Protein AF-A0A832G1L0-F1 (afdb_monomer_lite)

Sequence (203 aa):
MKRGGVGYVQPTPRSFPVMSEMNKFILECGAIPTLAWLDGTSEGEQAIEELLAVAMESGVAAVNIIPDRNYTPGVKDQKLQNLFDFVALAEKYQLPVIVGTEMNAPGNKFVDAFETDELRPLVPIFLKGAYIAYAHTILQRYCGMGYLSDWAKRHFALKSEKNQFYEQVGKLTRPEKQALLRGLSQTFTPATILQNLSEWFGN

Radius of gyration: 18.82 Å; chains: 1; bounding box: 42×42×48 Å

Structure (mmCIF, N/CA/C/O backbone):
data_AF-A0A832G1L0-F1
#
_entry.id   AF-A0A832G1L0-F1
#
loop_
_atom_site.group_PDB
_atom_site.id
_atom_site.type_symbol
_atom_site.label_atom_id
_atom_site.label_alt_id
_atom_site.label_comp_id
_atom_site.label_asym_id
_atom_site.label_entity_id
_atom_site.label_seq_id
_atom_site.pdbx_PDB_ins_code
_atom_site.Cartn_x
_atom_site.Cartn_y
_atom_site.Cartn_z
_atom_site.occupancy
_atom_site.B_iso_or_equiv
_atom_site.auth_seq_id
_atom_site.auth_comp_id
_atom_site.auth_asym_id
_atom_site.auth_atom_id
_atom_site.pdbx_PDB_model_num
ATOM 1 N N . MET A 1 1 ? 13.691 -21.159 -12.360 1.00 66.62 1 MET A N 1
ATOM 2 C CA . MET A 1 1 ? 14.178 -21.324 -13.751 1.00 66.62 1 MET A CA 1
ATOM 3 C C . MET A 1 1 ? 13.610 -20.208 -14.611 1.00 66.62 1 MET A C 1
ATOM 5 O O . MET A 1 1 ? 12.428 -19.920 -14.470 1.00 66.62 1 MET A O 1
ATOM 9 N N . LYS A 1 2 ? 14.424 -19.541 -15.441 1.00 78.75 2 LYS A N 1
ATOM 10 C CA . LYS A 1 2 ? 13.950 -18.449 -16.315 1.00 78.75 2 LYS A CA 1
ATOM 11 C C . LYS A 1 2 ? 13.175 -19.014 -17.508 1.00 78.75 2 LYS A C 1
ATOM 13 O O . LYS A 1 2 ? 13.504 -20.104 -17.973 1.00 78.75 2 LYS A O 1
ATOM 18 N N . ARG A 1 3 ? 12.180 -18.272 -18.008 1.00 84.19 3 ARG A N 1
ATOM 19 C CA . ARG A 1 3 ? 11.442 -18.628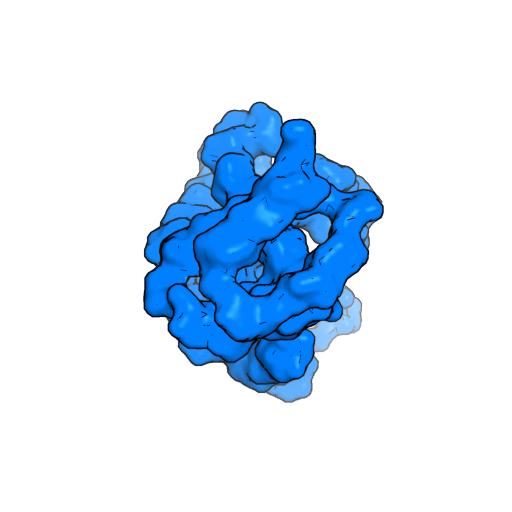 -19.232 1.00 84.19 3 ARG A CA 1
ATOM 20 C C . ARG A 1 3 ? 12.432 -18.911 -20.365 1.00 84.19 3 ARG A C 1
ATOM 22 O O . ARG A 1 3 ? 13.329 -18.111 -20.602 1.00 84.19 3 ARG A O 1
ATOM 29 N N . GLY A 1 4 ? 12.283 -20.064 -21.015 1.00 85.44 4 GLY A N 1
ATOM 30 C CA . GLY A 1 4 ? 13.169 -20.512 -22.097 1.00 85.44 4 GLY A CA 1
ATOM 31 C C . GLY A 1 4 ? 14.463 -21.212 -21.657 1.00 85.44 4 GLY A C 1
ATOM 32 O O . GLY A 1 4 ? 15.204 -21.684 -22.512 1.00 85.44 4 GLY A O 1
ATOM 33 N N . GLY A 1 5 ? 14.747 -21.321 -20.355 1.00 89.44 5 GLY A N 1
ATOM 34 C CA . GLY A 1 5 ? 15.885 -22.095 -19.848 1.00 89.44 5 GLY A CA 1
ATOM 35 C C . GLY A 1 5 ? 15.587 -23.593 -19.720 1.00 89.44 5 GLY A C 1
ATOM 36 O O . GLY A 1 5 ? 14.434 -23.994 -19.546 1.00 89.44 5 GLY A O 1
ATOM 37 N N . VAL A 1 6 ? 16.636 -24.424 -19.734 1.00 90.56 6 VAL A N 1
ATOM 38 C CA . VAL A 1 6 ? 16.546 -25.857 -19.386 1.00 90.56 6 VAL A CA 1
ATOM 39 C C . VAL A 1 6 ? 15.860 -25.987 -18.028 1.00 90.56 6 VAL A C 1
ATOM 41 O O . VAL A 1 6 ? 16.261 -25.307 -17.098 1.00 90.56 6 VAL A O 1
ATOM 44 N N . GLY A 1 7 ? 14.817 -26.808 -17.901 1.00 89.38 7 GLY A N 1
ATOM 45 C CA . GLY A 1 7 ? 14.056 -26.955 -16.651 1.00 89.38 7 GLY A CA 1
ATOM 46 C C . GLY A 1 7 ? 12.965 -25.900 -16.413 1.00 89.38 7 GLY A C 1
ATOM 47 O O . GLY A 1 7 ? 12.351 -25.896 -15.348 1.00 89.38 7 GLY A O 1
ATOM 48 N N . TYR A 1 8 ? 12.694 -25.006 -17.369 1.00 93.25 8 TYR A N 1
ATOM 49 C CA . TYR A 1 8 ? 11.480 -24.189 -17.348 1.00 93.25 8 TYR A CA 1
ATOM 50 C C . TYR A 1 8 ? 10.262 -25.011 -17.775 1.00 93.25 8 TYR A C 1
ATOM 52 O O . TYR A 1 8 ? 10.275 -25.659 -18.820 1.00 93.25 8 TYR A O 1
ATOM 60 N N . VAL A 1 9 ? 9.188 -24.927 -16.993 1.00 91.19 9 VAL A N 1
ATOM 61 C CA . VAL A 1 9 ? 7.876 -25.479 -17.340 1.00 91.19 9 VAL A CA 1
ATOM 62 C C . VAL A 1 9 ? 6.893 -24.319 -17.397 1.00 91.19 9 VAL A C 1
ATOM 64 O O . VAL A 1 9 ? 6.794 -23.547 -16.444 1.00 91.19 9 VAL A O 1
ATOM 67 N N . GLN A 1 10 ? 6.191 -24.183 -18.523 1.00 91.75 10 GLN A N 1
ATOM 68 C CA . GLN A 1 10 ? 5.196 -23.132 -18.713 1.00 91.75 10 GLN A CA 1
ATOM 69 C C . GLN A 1 10 ? 4.060 -23.308 -17.689 1.00 91.75 10 GLN A C 1
ATOM 71 O O . GLN A 1 10 ? 3.456 -24.385 -17.644 1.00 91.75 10 GLN A O 1
ATOM 76 N N . PRO A 1 11 ? 3.745 -22.280 -16.879 1.00 90.38 11 PRO A N 1
ATOM 77 C CA . PRO A 1 11 ? 2.601 -22.332 -15.983 1.00 90.38 11 PRO A CA 1
ATOM 78 C C . PRO A 1 11 ? 1.295 -22.549 -16.745 1.00 90.38 11 PRO A C 1
ATOM 80 O O . PRO A 1 11 ? 1.096 -22.016 -17.837 1.00 90.38 11 PRO A O 1
ATOM 83 N N . THR A 1 12 ? 0.394 -23.308 -16.134 1.00 91.12 12 THR A N 1
ATOM 84 C CA . THR A 1 12 ? -0.988 -23.496 -16.592 1.00 91.12 12 THR A CA 1
ATOM 85 C C . THR A 1 12 ? -1.941 -22.847 -15.587 1.00 91.12 12 THR A C 1
ATOM 87 O O . THR A 1 12 ? -1.518 -22.562 -14.465 1.00 91.12 12 THR A O 1
ATOM 90 N N . PRO A 1 13 ? -3.240 -22.694 -15.898 1.00 89.69 13 PRO A N 1
ATOM 91 C CA . PRO A 1 13 ? -4.223 -22.241 -14.910 1.00 89.69 13 PRO A CA 1
ATOM 92 C C . PRO A 1 13 ? -4.314 -23.114 -13.645 1.00 89.69 13 PRO A C 1
ATOM 94 O O . PRO A 1 13 ? -4.891 -22.690 -12.658 1.00 89.69 13 PRO A O 1
ATOM 97 N N . ARG A 1 14 ? -3.741 -24.329 -13.648 1.00 91.44 14 ARG A N 1
ATOM 98 C CA . ARG A 1 14 ? -3.651 -25.206 -12.464 1.00 91.44 14 ARG A CA 1
ATOM 99 C C . ARG A 1 14 ? -2.372 -25.008 -11.645 1.00 91.44 14 ARG A C 1
ATOM 101 O O . ARG A 1 14 ? -2.204 -25.661 -10.623 1.00 91.44 14 ARG A O 1
ATOM 108 N N . SER A 1 15 ? -1.436 -24.187 -12.121 1.00 93.56 15 SER A N 1
ATOM 109 C CA . SER A 1 15 ? -0.145 -23.959 -11.460 1.00 93.56 15 SER A CA 1
ATOM 110 C C . SER A 1 15 ? -0.248 -22.990 -10.283 1.00 93.56 15 SER A C 1
ATOM 112 O O . SER A 1 15 ? 0.564 -23.080 -9.368 1.00 93.56 15 SER A O 1
ATOM 114 N N . PHE A 1 16 ? -1.226 -22.083 -10.310 1.00 94.06 16 PHE A N 1
ATOM 115 C CA . PHE A 1 16 ? -1.440 -21.041 -9.307 1.00 94.06 16 PHE A CA 1
ATOM 116 C C . PHE A 1 16 ? -2.946 -20.814 -9.107 1.00 94.06 16 PHE A C 1
ATOM 118 O O . PHE A 1 16 ? -3.704 -21.059 -10.047 1.00 94.06 16 PHE A O 1
ATOM 125 N N . PRO A 1 17 ? -3.386 -20.356 -7.920 1.00 94.06 17 PRO A N 1
ATOM 126 C CA . PRO A 1 17 ? -4.779 -19.969 -7.702 1.00 94.06 17 PRO A CA 1
ATOM 127 C C . PRO A 1 17 ? -5.170 -18.800 -8.610 1.00 94.06 17 PRO A C 1
ATOM 129 O O . PRO A 1 17 ? -4.318 -18.004 -9.021 1.00 94.06 17 PRO A O 1
ATOM 132 N N . VAL A 1 18 ? -6.468 -18.656 -8.884 1.00 94.06 18 VAL A N 1
ATOM 133 C CA . VAL A 1 18 ? -6.956 -17.440 -9.546 1.00 94.06 18 VAL A CA 1
ATOM 134 C C . VAL A 1 18 ? -6.885 -16.249 -8.585 1.00 94.06 18 VAL A C 1
ATOM 136 O O . VAL A 1 18 ? -6.912 -16.406 -7.363 1.00 94.06 18 VAL A O 1
ATOM 139 N N . MET A 1 19 ? -6.805 -15.034 -9.133 1.00 94.12 19 MET A N 1
ATOM 140 C CA . MET A 1 19 ? -6.612 -13.808 -8.346 1.00 94.12 19 MET A CA 1
ATOM 141 C C . MET A 1 19 ? -7.672 -13.626 -7.249 1.00 94.12 19 MET A C 1
ATOM 143 O O . MET A 1 19 ? -7.334 -13.265 -6.126 1.00 94.12 19 MET A O 1
ATOM 147 N N . SER A 1 20 ? -8.937 -13.935 -7.542 1.00 95.75 20 SER A N 1
ATOM 148 C CA . SER A 1 20 ? -10.038 -13.837 -6.578 1.00 95.75 20 SER A CA 1
ATOM 149 C C . SER A 1 20 ? -9.890 -14.797 -5.394 1.00 95.75 20 SER A C 1
ATOM 151 O O . SER A 1 20 ? -10.180 -14.417 -4.262 1.00 95.75 20 SER A O 1
ATOM 153 N N . GLU A 1 21 ? -9.400 -16.018 -5.619 1.00 96.62 21 GLU A N 1
ATOM 154 C CA . GLU A 1 21 ? -9.142 -16.993 -4.552 1.00 96.62 21 GLU A CA 1
ATOM 155 C C . GLU A 1 21 ? -7.978 -16.545 -3.668 1.00 96.62 21 GLU A C 1
ATOM 157 O O . GLU A 1 21 ? -8.081 -16.579 -2.441 1.00 96.62 21 GLU A O 1
ATOM 162 N N . MET A 1 22 ? -6.894 -16.065 -4.284 1.00 96.81 22 MET A N 1
ATOM 163 C CA . MET A 1 22 ? -5.746 -15.540 -3.546 1.00 96.81 22 MET A CA 1
ATOM 164 C C . MET A 1 22 ? -6.130 -14.310 -2.714 1.00 96.81 22 MET A C 1
ATOM 166 O O . MET A 1 22 ? -5.804 -14.229 -1.531 1.00 96.81 22 MET A O 1
ATOM 170 N N . ASN A 1 23 ? -6.872 -13.369 -3.297 1.00 97.81 23 ASN A N 1
ATOM 171 C CA . ASN A 1 23 ? -7.315 -12.174 -2.588 1.00 97.81 23 ASN A CA 1
ATOM 172 C C . ASN A 1 23 ? -8.285 -12.511 -1.457 1.00 97.81 23 ASN A C 1
ATOM 174 O O . ASN A 1 23 ? -8.168 -11.931 -0.379 1.00 97.81 23 ASN A O 1
ATOM 178 N N . LYS A 1 24 ? -9.189 -13.481 -1.649 1.00 97.75 24 LYS A N 1
ATOM 179 C CA . LYS A 1 24 ? -10.053 -13.983 -0.573 1.00 97.75 24 LYS A CA 1
ATOM 180 C C . LYS A 1 24 ? -9.225 -14.501 0.605 1.00 97.75 24 LYS A C 1
ATOM 182 O O . LYS A 1 24 ? -9.475 -14.087 1.733 1.00 97.75 24 LYS A O 1
ATOM 187 N N . PHE A 1 25 ? -8.217 -15.332 0.343 1.00 97.88 25 PHE A N 1
ATOM 188 C CA . PHE A 1 25 ? -7.312 -15.828 1.382 1.00 97.88 25 PHE A CA 1
ATOM 189 C C . PHE A 1 25 ? -6.614 -14.680 2.135 1.00 97.88 25 PHE A C 1
ATOM 191 O O . PHE A 1 25 ? -6.621 -14.645 3.364 1.00 97.88 25 PHE A O 1
ATOM 198 N N . ILE A 1 26 ? -6.072 -13.692 1.414 1.00 97.94 26 ILE A N 1
ATOM 199 C CA . ILE A 1 26 ? -5.407 -12.527 2.022 1.00 97.94 26 ILE A CA 1
ATOM 200 C C . ILE A 1 26 ? -6.379 -11.722 2.904 1.00 97.94 26 ILE A C 1
ATOM 202 O O . ILE A 1 26 ? -6.018 -11.313 4.011 1.00 97.94 26 ILE A O 1
ATOM 206 N N . LEU A 1 27 ? -7.611 -11.503 2.433 1.00 97.25 27 LEU A N 1
ATOM 207 C CA . LEU A 1 27 ? -8.650 -10.790 3.180 1.00 97.25 27 LEU A CA 1
ATOM 208 C C . LEU A 1 27 ? -9.047 -11.535 4.459 1.00 97.25 27 LEU A C 1
ATOM 210 O O . LEU A 1 27 ? -9.210 -10.902 5.501 1.00 97.25 27 LEU A O 1
ATOM 214 N N . GLU A 1 28 ? -9.159 -12.864 4.408 1.00 96.88 28 GLU A N 1
ATOM 215 C CA . GLU A 1 28 ? -9.458 -13.708 5.574 1.00 96.88 28 GLU A CA 1
ATOM 216 C C . GLU A 1 28 ? -8.334 -13.671 6.623 1.00 96.88 28 GLU A C 1
ATOM 218 O O . GLU A 1 28 ? -8.604 -13.743 7.821 1.00 96.88 28 GLU A O 1
ATOM 223 N N . CYS A 1 29 ? -7.082 -13.456 6.206 1.00 96.94 29 CYS A N 1
ATOM 224 C CA . CYS A 1 29 ? -5.968 -13.177 7.118 1.00 96.94 29 CYS A CA 1
ATOM 225 C C . CYS A 1 29 ? -5.991 -11.753 7.712 1.00 96.94 29 CYS A C 1
ATOM 227 O O . CYS A 1 29 ? -5.122 -11.409 8.515 1.00 96.94 29 CYS A O 1
ATOM 229 N N . GLY A 1 30 ? -6.948 -10.906 7.319 1.00 96.44 30 GLY A N 1
ATOM 230 C CA . GLY A 1 30 ? -7.016 -9.502 7.723 1.00 96.44 30 GLY A CA 1
ATOM 231 C C . GLY A 1 30 ? -5.924 -8.628 7.102 1.00 96.44 30 GLY A C 1
ATOM 232 O O . GLY A 1 30 ? -5.652 -7.552 7.631 1.00 96.44 30 GLY A O 1
ATOM 233 N N . ALA A 1 31 ? -5.292 -9.085 6.017 1.00 97.94 31 ALA A N 1
ATOM 234 C CA . ALA A 1 31 ? -4.234 -8.378 5.302 1.00 97.94 31 ALA A CA 1
ATOM 235 C C . ALA A 1 31 ? -4.790 -7.561 4.116 1.00 97.94 31 ALA A C 1
ATOM 237 O O . ALA A 1 31 ? -5.996 -7.535 3.863 1.00 97.94 31 ALA A O 1
ATOM 238 N N . ILE A 1 32 ? -3.909 -6.852 3.403 1.00 98.44 32 ILE A N 1
ATOM 239 C CA . ILE A 1 32 ? -4.263 -6.013 2.248 1.00 98.44 32 ILE A CA 1
ATOM 240 C C . ILE A 1 32 ? -3.850 -6.728 0.952 1.00 98.44 32 ILE A C 1
ATOM 242 O O . ILE A 1 32 ? -2.649 -6.836 0.682 1.00 98.44 32 ILE A O 1
ATOM 246 N N . PRO A 1 33 ? -4.800 -7.181 0.113 1.00 98.38 33 PRO A N 1
ATOM 247 C CA . PRO A 1 33 ? -4.459 -7.682 -1.210 1.00 98.38 33 PRO A CA 1
ATOM 248 C C . PRO A 1 33 ? -3.861 -6.557 -2.056 1.00 98.38 33 PRO A C 1
ATOM 250 O O . PRO A 1 33 ? -4.411 -5.455 -2.134 1.00 98.38 33 PRO A O 1
ATOM 253 N N . THR A 1 34 ? -2.703 -6.833 -2.651 1.00 98.06 34 THR A N 1
ATOM 254 C CA . THR A 1 34 ? -1.858 -5.831 -3.305 1.00 98.06 34 THR A CA 1
ATOM 255 C C . THR A 1 34 ? -1.515 -6.289 -4.715 1.00 98.06 34 THR A C 1
ATOM 257 O O . THR A 1 34 ? -1.013 -7.400 -4.886 1.00 98.06 34 THR A O 1
ATOM 260 N N . LEU A 1 35 ? -1.759 -5.446 -5.722 1.00 97.81 35 LEU A N 1
ATOM 261 C CA . LEU A 1 35 ? -1.302 -5.716 -7.087 1.00 97.81 35 LEU A CA 1
ATOM 262 C C . LEU A 1 35 ? 0.172 -5.322 -7.206 1.00 97.81 35 LEU A C 1
ATOM 264 O O . LEU A 1 35 ? 0.525 -4.163 -6.989 1.00 97.81 35 LEU A O 1
ATOM 268 N N . ALA A 1 36 ? 1.026 -6.275 -7.565 1.00 95.94 36 ALA A N 1
ATOM 269 C CA . ALA A 1 36 ? 2.397 -5.978 -7.954 1.00 95.94 36 ALA A CA 1
ATOM 270 C C . ALA A 1 36 ? 2.420 -5.525 -9.418 1.00 95.94 36 ALA A C 1
ATOM 272 O O . ALA A 1 36 ? 1.927 -6.241 -10.288 1.00 95.94 36 ALA A O 1
ATOM 273 N N . TRP A 1 37 ? 2.999 -4.355 -9.665 1.00 97.19 37 TRP A N 1
ATOM 274 C CA . TRP A 1 37 ? 3.235 -3.821 -11.001 1.00 97.19 37 TRP A CA 1
ATOM 275 C C . TRP A 1 37 ? 4.738 -3.803 -11.281 1.00 97.19 37 TRP A C 1
ATOM 277 O O . TRP A 1 37 ? 5.531 -3.446 -10.404 1.00 97.19 37 TRP A O 1
ATOM 287 N N . LEU A 1 38 ? 5.126 -4.240 -12.476 1.00 94.62 38 LEU A N 1
ATOM 288 C CA . LEU A 1 38 ? 6.517 -4.412 -12.869 1.00 94.62 38 LEU A CA 1
ATOM 289 C C . LEU A 1 38 ? 7.080 -3.141 -13.487 1.00 94.62 38 LEU A C 1
ATOM 291 O O . LEU A 1 38 ? 7.799 -2.442 -12.780 1.00 94.62 38 LEU A O 1
ATOM 295 N N . ASP A 1 39 ? 6.802 -2.894 -14.771 1.00 95.44 39 ASP A N 1
ATOM 296 C CA . ASP A 1 39 ? 7.396 -1.786 -15.538 1.00 95.44 39 ASP A CA 1
ATOM 297 C C . ASP A 1 39 ? 6.538 -1.254 -16.702 1.00 95.44 39 ASP A C 1
ATOM 299 O O . ASP A 1 39 ? 6.969 -0.377 -17.462 1.00 95.44 39 ASP A O 1
ATOM 303 N N . GLY A 1 40 ? 5.312 -1.755 -16.863 1.00 95.50 40 GLY A N 1
ATOM 304 C CA . GLY A 1 40 ? 4.386 -1.284 -17.890 1.00 95.50 40 GLY A CA 1
ATOM 305 C C . GLY A 1 40 ? 4.646 -1.870 -19.275 1.00 95.50 40 GLY A C 1
ATOM 306 O O . GLY A 1 40 ? 4.066 -1.398 -20.249 1.00 95.50 40 GLY A O 1
ATOM 307 N N . THR A 1 41 ? 5.539 -2.857 -19.405 1.00 94.50 41 THR A N 1
ATOM 308 C CA . THR A 1 41 ? 5.940 -3.376 -20.725 1.00 94.50 41 THR A CA 1
ATOM 309 C C . THR A 1 41 ? 5.211 -4.647 -21.144 1.00 94.50 41 THR A C 1
ATOM 311 O O . THR A 1 41 ? 5.173 -4.953 -22.337 1.00 94.50 41 THR A O 1
ATOM 314 N N . SER A 1 42 ? 4.615 -5.384 -20.204 1.00 93.31 42 SER A N 1
ATOM 315 C CA . SER A 1 42 ? 3.822 -6.574 -20.532 1.00 93.31 42 SER A CA 1
ATOM 316 C C . SER A 1 42 ? 2.485 -6.200 -21.178 1.00 93.31 42 SER A C 1
ATOM 318 O O . SER A 1 42 ? 1.941 -5.142 -20.886 1.00 93.31 42 SER A O 1
ATOM 320 N N . GLU A 1 43 ? 1.914 -7.081 -22.008 1.00 93.00 43 GLU A N 1
ATOM 321 C CA . GLU A 1 43 ? 0.607 -6.843 -22.652 1.00 93.00 43 GLU A CA 1
ATOM 322 C C . GLU A 1 43 ? -0.487 -6.478 -21.632 1.00 93.00 43 GLU A C 1
ATOM 324 O O . GLU A 1 43 ? -1.261 -5.552 -21.855 1.00 93.00 43 GLU A O 1
ATOM 329 N N . GLY A 1 44 ? -0.508 -7.152 -20.476 1.00 92.25 44 GLY A N 1
ATOM 330 C CA . GLY A 1 44 ? -1.458 -6.846 -19.404 1.00 92.25 44 GLY A CA 1
ATOM 331 C C . GLY A 1 44 ? -1.227 -5.475 -18.762 1.00 92.25 44 GLY A C 1
ATOM 332 O O . GLY A 1 44 ? -2.184 -4.771 -18.462 1.00 92.25 44 GLY A O 1
ATOM 333 N N . GLU A 1 45 ? 0.029 -5.067 -18.573 1.00 96.19 45 GLU A N 1
ATOM 334 C CA . GLU A 1 45 ? 0.349 -3.753 -18.001 1.00 96.19 45 GLU A CA 1
ATOM 335 C C . GLU A 1 45 ? 0.274 -2.612 -19.024 1.00 96.19 45 GLU A C 1
ATOM 337 O O . GLU A 1 45 ? 0.177 -1.458 -18.628 1.00 96.19 45 GLU A O 1
ATOM 342 N N . GLN A 1 46 ? 0.265 -2.896 -20.327 1.00 95.88 46 GLN A N 1
ATOM 343 C CA . GLN A 1 46 ? -0.086 -1.899 -21.345 1.00 95.88 46 GLN A CA 1
ATOM 344 C C . GLN A 1 46 ? -1.583 -1.547 -21.280 1.00 95.88 46 GLN A C 1
ATOM 346 O O . GLN A 1 46 ? -1.959 -0.412 -21.557 1.00 95.88 46 GLN A O 1
ATOM 351 N N . ALA A 1 47 ? -2.426 -2.487 -20.837 1.00 96.38 47 ALA A N 1
ATOM 352 C CA . ALA A 1 47 ? -3.843 -2.283 -20.526 1.00 96.38 47 ALA A CA 1
ATOM 353 C C . ALA A 1 47 ? -4.072 -2.018 -19.021 1.00 96.38 47 ALA A C 1
ATOM 355 O O . ALA A 1 47 ? -4.983 -2.574 -18.402 1.00 96.38 47 ALA A O 1
ATOM 356 N N . ILE A 1 48 ? -3.228 -1.183 -18.399 1.00 95.75 48 ILE A N 1
ATOM 357 C CA . ILE A 1 48 ? -3.167 -1.059 -16.933 1.00 95.75 48 ILE A CA 1
ATOM 358 C C . ILE A 1 48 ? -4.482 -0.634 -16.272 1.00 95.75 48 ILE A C 1
ATOM 360 O O . ILE A 1 48 ? -4.768 -1.081 -15.164 1.00 95.75 48 ILE A O 1
ATOM 364 N N . GLU A 1 49 ? -5.300 0.198 -16.922 1.00 96.06 49 GLU A N 1
ATOM 365 C CA . GLU A 1 49 ? -6.590 0.607 -16.356 1.00 96.06 49 GLU A CA 1
ATOM 366 C C . GLU A 1 49 ? -7.550 -0.583 -16.218 1.00 96.06 49 GLU A C 1
ATOM 368 O O . GLU A 1 49 ? -8.182 -0.740 -15.173 1.00 96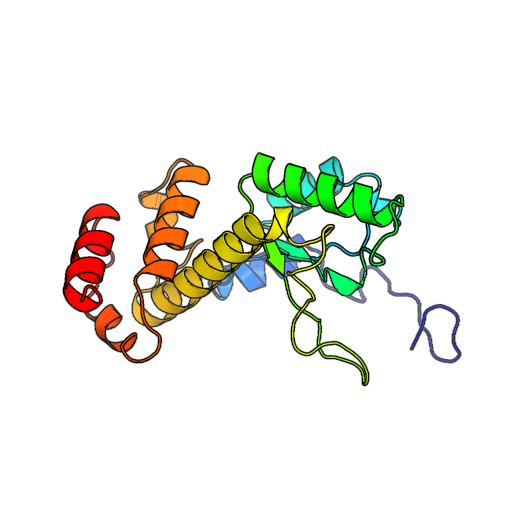.06 49 GLU A O 1
ATOM 373 N N . GLU A 1 50 ? -7.609 -1.450 -17.232 1.00 96.75 50 GLU A N 1
ATOM 374 C CA . GLU A 1 50 ? -8.433 -2.662 -17.224 1.00 96.75 50 GLU A CA 1
ATOM 375 C C . GLU A 1 50 ? -7.891 -3.683 -16.223 1.00 96.75 50 GLU A C 1
ATOM 377 O O . GLU A 1 50 ? -8.643 -4.211 -15.401 1.00 96.75 50 GLU A O 1
ATOM 382 N N . LEU A 1 51 ? -6.572 -3.912 -16.230 1.00 96.19 51 LEU A N 1
ATOM 383 C CA . LEU A 1 51 ? -5.918 -4.810 -15.279 1.00 96.19 51 LEU A CA 1
ATOM 384 C C . LEU A 1 51 ? -6.182 -4.374 -13.833 1.00 96.19 51 LEU A C 1
ATOM 386 O O . LEU A 1 51 ? -6.524 -5.201 -12.986 1.00 96.19 51 LEU A O 1
ATOM 390 N N . LEU A 1 52 ? -6.044 -3.077 -13.542 1.00 97.38 52 LEU A N 1
ATOM 391 C CA . LEU A 1 52 ? -6.267 -2.539 -12.206 1.00 97.38 52 LEU A CA 1
ATOM 392 C C . LEU A 1 52 ? -7.746 -2.600 -11.810 1.00 97.38 52 LEU A C 1
ATOM 394 O O . LEU A 1 52 ? -8.040 -2.895 -10.652 1.00 97.38 52 LEU A O 1
ATOM 398 N N . ALA A 1 53 ? -8.674 -2.372 -12.744 1.00 96.69 53 ALA A N 1
ATOM 399 C CA . ALA A 1 53 ? -10.106 -2.528 -12.498 1.00 96.69 53 ALA A CA 1
ATOM 400 C C . ALA A 1 53 ? -10.448 -3.970 -12.088 1.00 96.69 53 ALA A C 1
ATOM 402 O O . ALA A 1 53 ? -11.016 -4.176 -11.015 1.00 96.69 53 ALA A O 1
ATOM 403 N N . VAL A 1 54 ? -9.997 -4.964 -12.863 1.00 96.06 54 VAL A N 1
ATOM 404 C CA . VAL A 1 54 ? -10.179 -6.393 -12.545 1.00 96.06 54 VAL A CA 1
ATOM 405 C C . VAL A 1 54 ? -9.543 -6.744 -11.197 1.00 96.06 54 VAL A C 1
ATOM 407 O O . VAL A 1 54 ? -10.140 -7.434 -10.366 1.00 96.06 54 VAL A O 1
ATOM 410 N N . ALA A 1 55 ? -8.337 -6.235 -10.939 1.00 97.25 55 ALA A N 1
ATOM 411 C CA . ALA A 1 55 ? -7.650 -6.454 -9.676 1.00 97.25 55 ALA A CA 1
ATOM 412 C C . ALA A 1 55 ? -8.454 -5.900 -8.488 1.00 97.25 55 ALA A C 1
ATOM 414 O O . ALA A 1 55 ? -8.661 -6.611 -7.501 1.00 97.25 55 ALA A O 1
ATOM 415 N N . MET A 1 56 ? -8.959 -4.668 -8.586 1.00 97.75 56 MET A N 1
ATOM 416 C CA . MET A 1 56 ? -9.780 -4.049 -7.542 1.00 97.75 56 MET A CA 1
ATOM 417 C C . MET A 1 56 ? -11.106 -4.784 -7.327 1.00 97.75 56 MET A C 1
ATOM 419 O O . MET A 1 56 ? -11.479 -5.016 -6.178 1.00 97.75 56 MET A O 1
ATOM 423 N N . GLU A 1 57 ? -11.791 -5.196 -8.397 1.00 97.31 57 GLU A N 1
ATOM 424 C CA . GLU A 1 57 ? -13.023 -5.997 -8.307 1.00 97.31 57 GLU A CA 1
ATOM 425 C C . GLU A 1 57 ? -12.790 -7.320 -7.571 1.00 97.31 57 GLU A C 1
ATOM 427 O O . GLU A 1 57 ? -13.632 -7.766 -6.793 1.00 97.31 57 GLU A O 1
ATOM 432 N N . SER A 1 58 ? -11.612 -7.918 -7.753 1.00 96.38 58 SER A N 1
ATOM 433 C CA . SER A 1 58 ? -11.223 -9.144 -7.055 1.00 96.38 58 SER A CA 1
ATOM 434 C C . SER A 1 58 ? -10.712 -8.928 -5.621 1.00 96.38 58 SER A C 1
ATOM 436 O O . SER A 1 58 ? -10.379 -9.906 -4.954 1.00 96.38 58 SER A O 1
ATOM 438 N N . GLY A 1 59 ? -10.631 -7.684 -5.132 1.00 97.25 59 GLY A N 1
ATOM 439 C CA . GLY A 1 59 ? -10.289 -7.360 -3.741 1.00 97.25 59 GLY A CA 1
ATOM 440 C C . GLY A 1 59 ? -8.973 -6.607 -3.522 1.00 97.25 59 GLY A C 1
ATOM 441 O O . GLY A 1 59 ? -8.636 -6.331 -2.368 1.00 97.25 59 GLY A O 1
ATOM 442 N N . VAL A 1 60 ? -8.229 -6.249 -4.575 1.00 98.31 60 VAL A N 1
ATOM 443 C CA . VAL A 1 60 ? -7.018 -5.422 -4.432 1.00 98.31 60 VAL A CA 1
ATOM 444 C C . VAL A 1 60 ? -7.352 -4.054 -3.842 1.00 98.31 60 VAL A C 1
ATOM 446 O O . VAL A 1 60 ? -8.272 -3.364 -4.280 1.00 98.31 60 VAL A O 1
ATOM 449 N N . ALA A 1 61 ? -6.564 -3.649 -2.847 1.00 98.44 61 ALA A N 1
ATOM 450 C CA . ALA A 1 61 ? -6.744 -2.395 -2.124 1.00 98.44 61 ALA A CA 1
ATOM 451 C C . ALA A 1 61 ? -5.446 -1.593 -1.925 1.00 98.44 61 ALA A C 1
ATOM 453 O O . ALA A 1 61 ? -5.485 -0.555 -1.268 1.00 98.44 61 ALA A O 1
ATOM 454 N N . ALA A 1 62 ? -4.327 -2.048 -2.491 1.00 98.69 62 ALA A N 1
ATOM 455 C CA . ALA A 1 62 ? -3.055 -1.332 -2.576 1.00 98.69 62 ALA A CA 1
ATOM 456 C C . ALA A 1 62 ? -2.273 -1.790 -3.818 1.00 98.69 62 ALA A C 1
ATOM 458 O O . ALA A 1 62 ? -2.610 -2.806 -4.432 1.00 98.69 62 ALA A O 1
ATOM 459 N N . VAL A 1 63 ? -1.216 -1.066 -4.176 1.00 98.69 63 VAL A N 1
ATOM 460 C CA . VAL A 1 63 ? -0.287 -1.465 -5.244 1.00 98.69 63 VAL A CA 1
ATOM 461 C C . VAL A 1 63 ? 1.143 -1.511 -4.722 1.00 98.69 63 VAL A C 1
ATOM 463 O O . VAL A 1 63 ? 1.487 -0.786 -3.789 1.00 98.69 63 VAL A O 1
ATOM 466 N N . ASN A 1 64 ? 1.972 -2.364 -5.317 1.00 97.50 64 ASN A N 1
ATOM 467 C CA . ASN A 1 64 ? 3.391 -2.468 -5.002 1.00 97.50 64 ASN A CA 1
ATOM 468 C C . ASN A 1 64 ? 4.248 -2.245 -6.248 1.00 97.50 64 ASN A C 1
ATOM 470 O O . ASN A 1 64 ? 3.967 -2.822 -7.299 1.00 97.50 64 ASN A O 1
ATOM 474 N N . ILE A 1 65 ? 5.312 -1.458 -6.098 1.00 97.50 65 ILE A N 1
ATOM 475 C CA . ILE A 1 65 ? 6.276 -1.131 -7.152 1.00 97.50 65 ILE A CA 1
ATOM 476 C C . ILE A 1 65 ? 7.685 -1.416 -6.627 1.00 97.50 65 ILE A C 1
ATOM 478 O O . ILE A 1 65 ? 7.975 -1.198 -5.454 1.00 97.50 65 ILE A O 1
ATOM 482 N N . ILE A 1 66 ? 8.582 -1.864 -7.503 1.00 95.25 66 ILE A N 1
ATOM 483 C CA . ILE A 1 66 ? 10.025 -1.913 -7.226 1.00 95.25 66 ILE A CA 1
ATOM 484 C C . ILE A 1 66 ? 10.671 -0.801 -8.057 1.00 95.25 66 ILE A C 1
ATOM 486 O O . ILE A 1 66 ? 10.895 -1.005 -9.254 1.00 95.25 66 ILE A O 1
ATOM 490 N N . PRO A 1 67 ? 10.908 0.397 -7.488 1.00 93.50 67 PRO A N 1
ATOM 491 C CA . PRO A 1 67 ? 11.280 1.576 -8.267 1.00 93.50 67 PRO A CA 1
ATOM 492 C C . PRO A 1 67 ? 12.540 1.374 -9.105 1.00 93.50 67 PRO A C 1
ATOM 494 O O . PRO A 1 67 ? 12.564 1.772 -10.264 1.00 93.50 67 PRO A O 1
ATOM 497 N N . ASP A 1 68 ? 13.546 0.680 -8.570 1.00 90.38 68 ASP A N 1
ATOM 498 C CA . ASP A 1 68 ? 14.826 0.429 -9.248 1.00 90.38 68 ASP A CA 1
ATOM 499 C C . ASP A 1 68 ? 14.703 -0.316 -10.597 1.00 90.38 68 ASP A C 1
ATOM 501 O O . ASP A 1 68 ? 15.617 -0.285 -11.415 1.00 90.38 68 ASP A O 1
ATOM 505 N N . ARG A 1 69 ? 13.562 -0.967 -10.877 1.00 89.62 69 ARG A N 1
ATOM 506 C CA . ARG A 1 69 ? 13.286 -1.627 -12.172 1.00 89.62 69 ARG A CA 1
ATOM 507 C C . ARG A 1 69 ? 12.743 -0.675 -13.249 1.00 89.62 69 ARG A C 1
ATOM 509 O O . ARG A 1 69 ? 12.661 -1.067 -14.420 1.00 89.62 69 ARG A O 1
ATOM 516 N N . ASN A 1 70 ? 12.380 0.544 -12.852 1.00 92.31 70 ASN A N 1
ATOM 517 C CA . ASN A 1 70 ? 11.479 1.433 -13.586 1.00 92.31 70 ASN A CA 1
ATOM 518 C C . ASN A 1 70 ? 12.095 2.753 -14.032 1.00 92.31 70 ASN A C 1
ATOM 520 O O . ASN A 1 70 ? 11.410 3.563 -14.649 1.00 92.31 70 ASN A O 1
ATOM 524 N N . TYR A 1 71 ? 13.376 2.978 -13.752 1.00 93.81 71 TYR A N 1
ATOM 525 C CA . TYR A 1 71 ? 14.077 4.159 -14.235 1.00 93.81 71 TYR A CA 1
ATOM 526 C C . TYR A 1 71 ? 15.581 3.915 -14.347 1.00 93.81 71 TYR A C 1
ATOM 528 O O . TYR A 1 71 ? 16.134 3.007 -13.728 1.00 93.81 71 TYR A O 1
ATOM 536 N N . THR A 1 72 ? 16.246 4.764 -15.127 1.00 93.12 72 THR A N 1
ATOM 537 C CA . THR A 1 72 ? 17.702 4.928 -15.108 1.00 93.12 72 THR A CA 1
ATOM 538 C C . THR A 1 72 ? 17.997 6.392 -14.775 1.00 93.12 72 THR A C 1
ATOM 540 O O . THR A 1 72 ? 17.428 7.260 -15.436 1.00 93.12 72 THR A O 1
ATOM 543 N N . PRO A 1 73 ? 18.856 6.702 -13.785 1.00 92.31 73 PRO A N 1
ATOM 544 C CA . PRO A 1 73 ? 19.144 8.086 -13.413 1.00 92.31 73 PRO A CA 1
ATOM 545 C C . PRO A 1 73 ? 19.606 8.938 -14.602 1.00 92.31 73 PRO A C 1
ATOM 547 O O . PRO A 1 73 ? 20.529 8.560 -15.327 1.00 92.31 73 PRO A O 1
ATOM 550 N N . GLY A 1 74 ? 18.972 10.093 -14.791 1.00 93.38 74 GLY A N 1
ATOM 551 C CA . GLY A 1 74 ? 19.246 11.026 -15.882 1.00 93.38 74 GLY A CA 1
ATOM 552 C C . GLY A 1 74 ? 18.627 10.637 -17.228 1.00 93.38 74 GLY A C 1
ATOM 553 O O . GLY A 1 74 ? 18.833 11.351 -18.212 1.00 93.38 74 GLY A O 1
ATOM 554 N N . VAL A 1 75 ? 17.873 9.536 -17.302 1.00 95.12 75 VAL A N 1
ATOM 555 C CA . VAL A 1 75 ? 17.270 9.038 -18.543 1.00 95.12 75 VAL A CA 1
ATOM 556 C C . VAL A 1 75 ? 15.755 9.168 -18.475 1.00 95.12 75 VAL A C 1
ATOM 558 O O . VAL A 1 75 ? 15.096 8.613 -17.601 1.00 95.12 75 VAL A O 1
ATOM 561 N N . LYS A 1 76 ? 15.190 9.873 -19.458 1.00 94.25 76 LYS A N 1
ATOM 562 C CA . LYS A 1 76 ? 13.745 9.929 -19.685 1.00 94.25 76 LYS A CA 1
ATOM 563 C C . LYS A 1 76 ? 13.375 8.927 -20.767 1.00 94.25 76 LYS A C 1
ATOM 565 O O . LYS A 1 76 ? 13.637 9.172 -21.943 1.00 94.25 76 LYS A O 1
ATOM 570 N N . ASP A 1 77 ? 12.790 7.809 -20.364 1.00 95.50 77 ASP A N 1
ATOM 571 C CA . ASP A 1 77 ? 12.352 6.739 -21.254 1.00 95.50 77 ASP A CA 1
ATOM 572 C C . ASP A 1 77 ? 10.898 6.320 -20.975 1.00 95.50 77 ASP A C 1
ATOM 574 O O . ASP A 1 77 ? 10.205 6.893 -20.129 1.00 95.50 77 ASP A O 1
ATOM 578 N N . GLN A 1 78 ? 10.424 5.314 -21.714 1.00 95.25 78 GLN A N 1
ATOM 579 C CA . GLN A 1 78 ? 9.067 4.794 -21.562 1.00 95.25 78 GLN A CA 1
ATOM 580 C C . GLN A 1 78 ? 8.822 4.190 -20.173 1.00 95.25 78 GLN A C 1
ATOM 582 O O . GLN A 1 78 ? 7.707 4.281 -19.675 1.00 95.25 78 GLN A O 1
ATOM 587 N N . LYS A 1 79 ? 9.834 3.591 -19.530 1.00 95.50 79 LYS A N 1
ATOM 588 C CA . LYS A 1 79 ? 9.670 2.987 -18.200 1.00 95.50 79 LYS A CA 1
ATOM 589 C C . LYS A 1 79 ? 9.447 4.050 -17.139 1.00 95.50 79 LYS A C 1
ATOM 591 O O . LYS A 1 79 ? 8.550 3.902 -16.311 1.00 95.50 79 LYS A O 1
ATOM 596 N N . LEU A 1 80 ? 10.199 5.147 -17.220 1.00 97.19 80 LEU A N 1
ATOM 597 C CA . LEU A 1 80 ? 9.993 6.286 -16.342 1.00 97.19 80 LEU A CA 1
ATOM 598 C C . LEU A 1 80 ? 8.596 6.883 -16.545 1.00 97.19 80 LEU A C 1
ATOM 600 O O . LEU A 1 80 ? 7.896 7.137 -15.570 1.00 97.19 80 LEU A O 1
ATOM 604 N N . GLN A 1 81 ? 8.164 7.062 -17.797 1.00 97.31 81 GLN A N 1
ATOM 605 C CA . GLN A 1 81 ? 6.814 7.547 -18.096 1.00 97.31 81 GLN A CA 1
ATOM 606 C C . GLN A 1 81 ? 5.739 6.611 -17.520 1.00 97.31 81 GLN A C 1
ATOM 608 O O . GLN A 1 81 ? 4.858 7.063 -16.793 1.00 97.31 81 GLN A O 1
ATOM 613 N N . ASN A 1 82 ? 5.874 5.302 -17.749 1.00 97.62 82 ASN A N 1
ATOM 614 C CA . ASN A 1 82 ? 4.973 4.284 -17.216 1.00 97.62 82 ASN A CA 1
ATOM 615 C C . ASN A 1 82 ? 4.894 4.316 -15.680 1.00 97.62 82 ASN A C 1
ATOM 617 O O . ASN A 1 82 ? 3.813 4.149 -15.120 1.00 97.62 82 ASN A O 1
ATOM 621 N N . LEU A 1 83 ? 6.020 4.545 -14.992 1.00 98.06 83 LEU A N 1
ATOM 622 C CA . LEU A 1 83 ? 6.056 4.693 -13.537 1.00 98.06 83 LEU A CA 1
ATOM 623 C C . LEU A 1 83 ? 5.204 5.880 -13.076 1.00 98.06 83 LEU A C 1
ATOM 625 O O . LEU A 1 83 ? 4.384 5.728 -12.170 1.00 98.06 83 LEU A O 1
ATOM 629 N N . PHE A 1 84 ? 5.380 7.051 -13.695 1.00 98.44 84 PHE A N 1
ATOM 630 C CA . PHE A 1 84 ? 4.581 8.234 -13.369 1.00 98.44 84 PHE A CA 1
ATOM 631 C C . PHE A 1 84 ? 3.094 8.006 -13.647 1.00 98.44 84 PHE A C 1
ATOM 633 O O . PHE A 1 84 ? 2.265 8.326 -12.793 1.00 98.44 84 PHE A O 1
ATOM 640 N N . ASP A 1 85 ? 2.760 7.407 -14.790 1.00 97.94 85 ASP A N 1
ATOM 641 C CA . ASP A 1 85 ? 1.376 7.134 -15.178 1.00 97.94 85 ASP A CA 1
ATOM 642 C C . ASP A 1 85 ? 0.710 6.141 -14.220 1.00 97.94 85 ASP A C 1
ATOM 644 O O . ASP A 1 85 ? -0.414 6.367 -13.764 1.00 97.94 85 ASP A O 1
ATOM 648 N N . PHE A 1 86 ? 1.416 5.076 -13.831 1.00 98.50 86 PHE A N 1
ATOM 649 C CA . PHE A 1 86 ? 0.893 4.098 -12.883 1.00 98.50 86 PHE A CA 1
ATOM 650 C C . PHE A 1 86 ? 0.709 4.686 -11.478 1.00 98.50 86 PHE A C 1
ATOM 652 O O . PHE A 1 86 ? -0.317 4.445 -10.839 1.00 98.50 86 PHE A O 1
ATOM 659 N N . VAL A 1 87 ? 1.653 5.504 -10.997 1.00 98.62 87 VAL A N 1
ATOM 660 C CA . VAL A 1 87 ? 1.510 6.182 -9.699 1.00 98.62 87 VAL A CA 1
ATOM 661 C C . VAL A 1 87 ? 0.353 7.185 -9.724 1.00 98.62 87 VAL A C 1
ATOM 663 O O . VAL A 1 87 ? -0.437 7.232 -8.777 1.00 98.62 87 VAL A O 1
ATOM 666 N N . ALA A 1 88 ? 0.190 7.941 -10.813 1.00 98.56 88 ALA A N 1
ATOM 667 C CA . ALA A 1 88 ? -0.946 8.843 -10.988 1.00 98.56 88 ALA A CA 1
ATOM 668 C C . ALA A 1 88 ? -2.282 8.080 -11.003 1.00 98.56 88 ALA A C 1
ATOM 670 O O . ALA A 1 88 ? -3.257 8.514 -10.382 1.00 98.56 88 ALA A O 1
ATOM 671 N N . LEU A 1 89 ? -2.322 6.914 -11.652 1.00 98.50 89 LEU A N 1
ATOM 672 C CA . LEU A 1 89 ? -3.492 6.041 -11.676 1.00 98.50 89 LEU A CA 1
ATOM 673 C C . LEU A 1 89 ? -3.825 5.487 -10.281 1.00 98.50 89 LEU A C 1
ATOM 675 O O . LEU A 1 89 ? -4.991 5.484 -9.878 1.00 98.50 89 LEU A O 1
ATOM 679 N N . ALA A 1 90 ? -2.817 5.067 -9.515 1.00 98.62 90 ALA A N 1
ATOM 680 C CA . ALA A 1 90 ? -3.000 4.608 -8.141 1.00 98.62 90 ALA A CA 1
ATOM 681 C C . ALA A 1 90 ? -3.581 5.714 -7.243 1.00 98.62 90 ALA A C 1
ATOM 683 O O . ALA A 1 90 ? -4.545 5.467 -6.514 1.00 98.62 90 ALA A O 1
ATOM 684 N N . GLU A 1 91 ? -3.078 6.949 -7.348 1.00 98.44 91 GLU A N 1
ATOM 685 C CA . GLU A 1 91 ? -3.629 8.102 -6.622 1.00 98.44 91 GLU A CA 1
ATOM 686 C C . GLU A 1 91 ? -5.063 8.435 -7.073 1.00 98.44 91 GLU A C 1
ATOM 688 O O . GLU A 1 91 ? -5.932 8.651 -6.223 1.00 98.44 91 GLU A O 1
ATOM 693 N N . LYS A 1 92 ? -5.371 8.376 -8.379 1.00 98.25 92 LYS A N 1
ATOM 694 C CA . LYS A 1 92 ? -6.746 8.535 -8.901 1.00 98.25 92 LYS A CA 1
ATOM 695 C C . LYS A 1 92 ? -7.718 7.553 -8.236 1.00 98.25 92 LYS A C 1
ATOM 697 O O . LYS A 1 92 ? -8.813 7.951 -7.843 1.00 98.25 92 LYS A O 1
ATOM 702 N N . TYR A 1 93 ? -7.311 6.297 -8.047 1.00 98.31 93 TYR A N 1
ATOM 703 C CA . TYR A 1 93 ? -8.123 5.268 -7.382 1.00 98.31 93 TYR A CA 1
ATOM 704 C C . TYR A 1 93 ? -7.969 5.208 -5.856 1.00 98.31 93 TYR A C 1
ATOM 706 O O . TYR A 1 93 ? -8.602 4.362 -5.207 1.00 98.31 93 TYR A O 1
ATOM 714 N N . GLN A 1 94 ? -7.186 6.122 -5.272 1.00 98.44 94 GLN A N 1
ATOM 715 C CA . GLN A 1 94 ? -6.906 6.203 -3.837 1.00 98.44 94 GLN A CA 1
ATOM 716 C C . GLN A 1 94 ? -6.283 4.913 -3.275 1.00 98.44 94 GLN A C 1
ATOM 718 O O . GLN A 1 94 ? -6.584 4.510 -2.148 1.00 98.44 94 GLN A O 1
ATOM 723 N N . LEU A 1 95 ? -5.428 4.256 -4.061 1.00 98.75 95 LEU A N 1
ATOM 724 C CA . LEU A 1 95 ? -4.695 3.060 -3.659 1.00 98.75 95 LEU A CA 1
ATOM 725 C C . LEU A 1 95 ? -3.359 3.460 -3.013 1.00 98.75 95 LEU A C 1
ATOM 727 O O . LEU A 1 95 ? -2.587 4.190 -3.634 1.00 98.75 95 LEU A O 1
ATOM 731 N N . PRO A 1 96 ? -3.046 2.985 -1.793 1.00 98.75 96 PRO A N 1
ATOM 732 C CA . PRO A 1 96 ? -1.715 3.144 -1.220 1.00 98.75 96 PRO A CA 1
ATOM 733 C C . PRO A 1 96 ? -0.652 2.518 -2.131 1.00 98.75 96 PRO A C 1
ATOM 735 O O . PRO A 1 96 ? -0.802 1.369 -2.555 1.00 98.75 96 PRO A O 1
ATOM 738 N N . VAL A 1 97 ? 0.422 3.264 -2.401 1.00 98.75 97 VAL A N 1
ATOM 739 C CA . VAL A 1 97 ? 1.572 2.792 -3.182 1.00 98.75 97 VAL A CA 1
ATOM 740 C C . VAL A 1 97 ? 2.678 2.355 -2.231 1.00 98.75 97 VAL A C 1
ATOM 742 O O . VAL A 1 97 ? 3.252 3.175 -1.516 1.00 98.75 97 VAL A O 1
ATOM 745 N N . ILE A 1 98 ? 2.966 1.059 -2.215 1.00 97.94 98 ILE A N 1
ATOM 746 C CA . ILE A 1 98 ? 4.041 0.459 -1.427 1.00 97.94 98 ILE A CA 1
ATOM 747 C C . ILE A 1 98 ? 5.251 0.276 -2.342 1.00 97.94 98 ILE A C 1
ATOM 749 O O . ILE A 1 98 ? 5.115 -0.155 -3.486 1.00 97.94 98 ILE A O 1
ATOM 753 N N . VAL A 1 99 ? 6.435 0.631 -1.848 1.00 97.12 99 VAL A N 1
ATOM 754 C CA . VAL A 1 99 ? 7.688 0.473 -2.589 1.00 97.12 99 VAL A CA 1
ATOM 755 C C . VAL A 1 99 ? 8.725 -0.264 -1.761 1.00 97.12 99 VAL A C 1
ATOM 757 O O . VAL A 1 99 ? 8.721 -0.188 -0.531 1.00 97.12 99 VAL A O 1
ATOM 760 N N . GLY A 1 100 ? 9.622 -0.967 -2.442 1.00 93.19 100 GLY A N 1
ATOM 761 C CA . GLY A 1 100 ? 10.787 -1.586 -1.828 1.00 93.19 100 GLY A CA 1
ATOM 762 C C . GLY A 1 100 ? 11.700 -2.234 -2.860 1.00 93.19 100 GLY A C 1
ATOM 763 O O . GLY A 1 100 ? 11.328 -2.430 -4.014 1.00 93.19 100 GLY A O 1
ATOM 764 N N . THR A 1 101 ? 12.895 -2.620 -2.424 1.00 91.00 101 THR A N 1
ATOM 765 C CA . THR A 1 101 ? 13.994 -3.024 -3.316 1.00 91.00 101 THR A CA 1
ATOM 766 C C . THR A 1 101 ? 13.988 -4.511 -3.705 1.00 91.00 101 THR A C 1
ATOM 768 O O . THR A 1 101 ? 14.923 -4.995 -4.344 1.00 91.00 101 THR A O 1
ATOM 771 N N . GLU A 1 102 ? 12.970 -5.272 -3.285 1.00 84.56 102 GLU A N 1
ATOM 772 C CA . GLU A 1 102 ? 12.802 -6.727 -3.487 1.00 84.56 102 GLU A CA 1
ATOM 773 C C . GLU A 1 102 ? 13.918 -7.631 -2.906 1.00 84.56 102 GLU A C 1
ATOM 775 O O . GLU A 1 102 ? 13.704 -8.832 -2.823 1.00 84.56 102 GLU A O 1
ATOM 780 N N . MET A 1 103 ? 15.072 -7.085 -2.482 1.00 85.56 103 MET A N 1
ATOM 781 C CA . MET A 1 103 ? 16.214 -7.701 -1.759 1.00 85.56 103 MET A CA 1
ATOM 782 C C . MET A 1 103 ? 16.464 -9.213 -1.976 1.00 85.56 103 MET A C 1
ATOM 784 O O . MET A 1 103 ? 16.852 -9.925 -1.052 1.00 85.56 103 MET A O 1
ATOM 788 N N . ASN A 1 104 ? 16.261 -9.726 -3.188 1.00 84.38 104 ASN A N 1
ATOM 789 C CA . ASN A 1 104 ? 16.257 -11.162 -3.482 1.00 84.38 104 ASN A CA 1
ATOM 790 C C . ASN A 1 104 ? 17.497 -11.633 -4.251 1.00 84.38 104 ASN A C 1
ATOM 792 O O . ASN A 1 104 ? 17.654 -12.832 -4.484 1.00 84.38 104 ASN A O 1
ATOM 796 N N . ALA A 1 105 ? 18.380 -10.710 -4.636 1.00 82.19 105 ALA A N 1
ATOM 797 C CA . ALA A 1 105 ? 19.610 -11.007 -5.352 1.00 82.19 105 ALA A CA 1
ATOM 798 C C . ALA A 1 105 ? 20.786 -10.148 -4.849 1.00 82.19 105 ALA A C 1
ATOM 800 O O . ALA A 1 105 ? 20.583 -8.999 -4.439 1.00 82.19 105 ALA A O 1
ATOM 801 N N . PRO A 1 106 ? 22.029 -10.670 -4.908 1.00 84.12 106 PRO A N 1
ATOM 802 C CA . PRO A 1 106 ? 23.224 -9.859 -4.706 1.00 84.12 106 PRO A CA 1
ATOM 803 C C . PRO A 1 106 ? 23.231 -8.657 -5.657 1.00 84.12 106 PRO A C 1
ATOM 805 O O . PRO A 1 106 ? 23.033 -8.820 -6.859 1.00 84.12 106 PRO A O 1
ATOM 808 N N . GLY A 1 107 ? 23.480 -7.465 -5.116 1.00 83.12 107 GLY A N 1
ATOM 809 C CA . GLY A 1 107 ? 23.505 -6.215 -5.881 1.00 83.12 107 GLY A CA 1
ATOM 810 C C . GLY A 1 107 ? 22.220 -5.386 -5.810 1.00 83.12 107 GLY A C 1
ATOM 811 O O . GLY A 1 107 ? 22.274 -4.212 -6.165 1.00 83.12 107 GLY A O 1
ATOM 812 N N . ASN A 1 108 ? 21.104 -5.928 -5.299 1.00 86.38 108 ASN A N 1
ATOM 813 C CA . ASN A 1 108 ? 19.930 -5.101 -5.003 1.00 86.38 108 ASN A CA 1
ATOM 814 C C . ASN A 1 108 ? 20.280 -4.066 -3.923 1.00 86.38 108 ASN A C 1
ATOM 816 O O . ASN A 1 108 ? 20.984 -4.367 -2.952 1.00 86.38 108 ASN A O 1
ATOM 820 N N . LYS A 1 109 ? 19.766 -2.845 -4.080 1.00 86.25 109 LYS A N 1
ATOM 821 C CA . LYS A 1 109 ? 19.992 -1.758 -3.125 1.00 86.25 109 LYS A CA 1
ATOM 822 C C . LYS A 1 109 ? 19.345 -2.0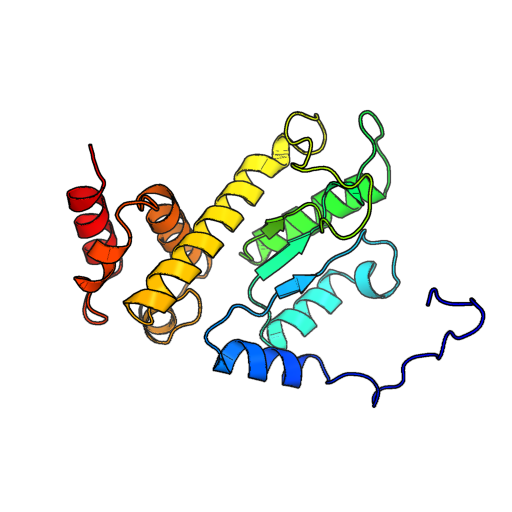68 -1.771 1.00 86.25 109 LYS A C 1
ATOM 824 O O . LYS A 1 109 ? 18.311 -2.731 -1.691 1.00 86.25 109 LYS A O 1
ATOM 829 N N . PHE A 1 110 ? 19.938 -1.542 -0.700 1.00 89.31 110 PHE A N 1
ATOM 830 C CA . PHE A 1 110 ? 19.314 -1.569 0.627 1.00 89.31 110 PHE A CA 1
ATOM 831 C C . PHE A 1 110 ? 18.135 -0.586 0.714 1.00 89.31 110 PHE A C 1
ATOM 833 O O . PHE A 1 110 ? 17.112 -0.898 1.312 1.00 89.31 110 PHE A O 1
ATOM 840 N N . VAL A 1 111 ? 18.270 0.579 0.074 1.00 91.19 111 VAL A N 1
ATOM 841 C CA . VAL A 1 111 ? 17.242 1.623 -0.032 1.00 91.19 111 VAL A CA 1
ATOM 842 C C . VAL A 1 111 ? 17.217 2.113 -1.477 1.00 91.19 111 VAL A C 1
ATOM 844 O O . VAL A 1 111 ? 18.278 2.243 -2.093 1.00 91.19 111 VAL A O 1
ATOM 847 N N . ASP A 1 112 ? 16.029 2.367 -2.024 1.00 92.12 112 ASP A N 1
ATOM 848 C CA . ASP A 1 112 ? 15.891 3.027 -3.324 1.00 92.12 112 ASP A CA 1
ATOM 849 C C . ASP A 1 112 ? 16.510 4.438 -3.291 1.00 92.12 112 ASP A C 1
ATOM 851 O O . ASP A 1 112 ? 16.534 5.106 -2.257 1.00 92.12 112 ASP A O 1
ATOM 855 N N . ALA A 1 113 ? 17.002 4.908 -4.437 1.00 93.00 113 ALA A N 1
ATOM 856 C CA . ALA A 1 113 ? 17.664 6.210 -4.552 1.00 93.00 113 ALA A CA 1
ATOM 857 C C . ALA A 1 113 ? 16.628 7.346 -4.691 1.00 93.00 113 ALA A C 1
ATOM 859 O O . ALA A 1 113 ? 16.453 7.950 -5.755 1.00 93.00 113 ALA A O 1
ATOM 860 N N . PHE A 1 114 ? 15.885 7.592 -3.610 1.00 95.56 114 PHE A N 1
ATOM 861 C CA . PHE A 1 114 ? 14.789 8.566 -3.518 1.00 95.56 114 PHE A CA 1
ATOM 862 C C . PHE A 1 114 ? 15.214 10.029 -3.718 1.00 95.56 114 PHE A C 1
ATOM 864 O O . PHE A 1 114 ? 14.369 10.900 -3.906 1.00 95.56 114 PHE A O 1
ATOM 871 N N . GLU A 1 115 ? 16.510 10.310 -3.677 1.00 94.69 115 GLU A N 1
ATOM 872 C CA . GLU A 1 115 ? 17.110 11.614 -3.946 1.00 94.69 115 GLU A CA 1
ATOM 873 C C . GLU A 1 115 ? 17.213 11.954 -5.440 1.00 94.69 115 GLU A C 1
ATOM 875 O O . GLU A 1 115 ? 17.426 13.117 -5.785 1.00 94.69 115 GLU A O 1
ATOM 880 N N . THR A 1 116 ? 17.051 10.964 -6.322 1.00 95.38 116 THR A N 1
ATOM 881 C CA . THR A 1 116 ? 17.106 11.151 -7.780 1.00 95.38 116 THR A CA 1
ATOM 882 C C . THR A 1 116 ? 15.955 12.013 -8.293 1.00 95.38 116 THR A C 1
ATOM 884 O O . THR A 1 116 ? 14.868 12.021 -7.715 1.00 95.38 116 THR A O 1
ATOM 887 N N . ASP A 1 117 ? 16.165 12.736 -9.395 1.00 96.25 117 ASP A N 1
ATOM 888 C CA . ASP A 1 117 ? 15.132 13.612 -9.965 1.00 96.25 117 ASP A CA 1
ATOM 889 C C . ASP A 1 117 ? 13.888 12.845 -10.431 1.00 96.25 117 ASP A C 1
ATOM 891 O O . ASP A 1 117 ? 12.793 13.405 -10.457 1.00 96.25 117 ASP A O 1
ATOM 895 N N . GLU A 1 118 ? 14.044 11.561 -10.744 1.00 97.25 118 GLU A N 1
ATOM 896 C CA . GLU A 1 118 ? 12.971 10.656 -11.135 1.00 97.25 118 GLU A CA 1
ATOM 897 C C . GLU A 1 118 ? 12.092 10.235 -9.949 1.00 97.25 118 GLU A C 1
ATOM 899 O O . GLU A 1 118 ? 10.866 10.274 -10.050 1.00 97.25 118 GLU A O 1
ATOM 904 N N . LEU A 1 119 ? 12.694 9.854 -8.814 1.00 96.94 119 LEU A N 1
ATOM 905 C CA . LEU A 1 119 ? 11.946 9.335 -7.661 1.00 96.94 119 LEU A CA 1
ATOM 906 C C . LEU A 1 119 ? 11.553 10.409 -6.651 1.00 96.94 119 LEU A C 1
ATOM 908 O O . LEU A 1 119 ? 10.506 10.284 -6.014 1.00 96.94 119 LEU A O 1
ATOM 912 N N . ARG A 1 120 ? 12.347 11.474 -6.506 1.00 97.38 120 ARG A N 1
ATOM 913 C CA . ARG A 1 120 ? 12.111 12.559 -5.542 1.00 97.38 120 ARG A CA 1
ATOM 914 C C . ARG A 1 120 ? 10.691 13.142 -5.609 1.00 97.38 120 ARG A C 1
ATOM 916 O O . ARG A 1 120 ? 10.113 13.356 -4.542 1.00 97.38 120 ARG A O 1
ATOM 923 N N . PRO A 1 121 ? 10.076 13.360 -6.791 1.00 98.00 121 PRO A N 1
ATOM 924 C CA . PRO A 1 121 ? 8.690 13.827 -6.879 1.00 98.00 121 PRO A CA 1
ATOM 925 C C . PRO A 1 121 ? 7.656 12.831 -6.330 1.00 98.00 121 PRO A C 1
ATOM 927 O O . PRO A 1 121 ? 6.584 13.243 -5.897 1.00 98.00 121 PRO A O 1
ATOM 930 N N . LEU A 1 122 ? 7.969 11.532 -6.335 1.00 98.50 122 LEU A N 1
ATOM 931 C CA . LEU A 1 122 ? 7.072 10.451 -5.917 1.00 98.50 122 LEU A CA 1
ATOM 932 C C . LEU A 1 122 ? 7.201 10.113 -4.422 1.00 98.50 122 LEU A C 1
ATOM 934 O O . LEU A 1 122 ? 6.306 9.490 -3.850 1.00 98.50 122 LEU A O 1
ATOM 938 N N . VAL A 1 123 ? 8.274 10.564 -3.761 1.00 98.25 123 VAL A N 1
ATOM 939 C CA . VAL A 1 123 ? 8.551 10.299 -2.336 1.00 98.25 123 VAL A CA 1
ATOM 940 C C . VAL A 1 123 ? 7.365 10.600 -1.412 1.00 98.25 123 VAL A C 1
ATOM 942 O O . VAL A 1 123 ? 7.070 9.752 -0.569 1.00 98.25 123 VAL A O 1
ATOM 945 N N . PRO A 1 124 ? 6.636 11.730 -1.533 1.00 98.44 124 PRO A N 1
ATOM 946 C CA . PRO A 1 124 ? 5.485 11.982 -0.664 1.00 98.44 124 PRO A CA 1
ATOM 947 C C . PRO A 1 124 ? 4.391 10.910 -0.782 1.00 98.44 124 PRO A C 1
ATOM 949 O O . PRO A 1 124 ? 3.787 10.533 0.223 1.00 98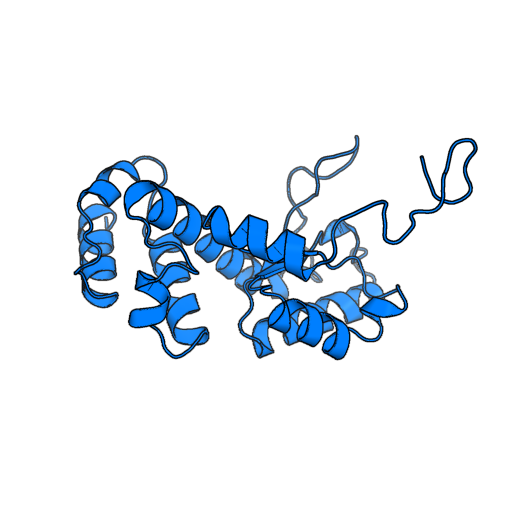.44 124 PRO A O 1
ATOM 952 N N . ILE A 1 125 ? 4.173 10.379 -1.989 1.00 98.62 125 ILE A N 1
ATOM 953 C CA . ILE A 1 125 ? 3.175 9.338 -2.271 1.00 98.62 125 ILE A CA 1
ATOM 954 C C . ILE A 1 125 ? 3.628 8.007 -1.661 1.00 98.62 125 ILE A C 1
ATOM 956 O O . ILE A 1 125 ? 2.856 7.335 -0.974 1.00 98.62 125 ILE A O 1
ATOM 960 N N . PHE A 1 126 ? 4.904 7.660 -1.837 1.00 98.50 126 PHE A N 1
ATOM 961 C CA . PHE A 1 126 ? 5.490 6.445 -1.267 1.00 98.50 126 PHE A CA 1
ATOM 962 C C . PHE A 1 126 ? 5.508 6.473 0.266 1.00 98.50 126 PHE A C 1
ATOM 964 O O . PHE A 1 126 ? 5.153 5.486 0.910 1.00 98.50 126 PHE A O 1
ATOM 971 N N . LEU A 1 127 ? 5.843 7.617 0.873 1.00 98.25 127 LEU A N 1
ATOM 972 C CA . LEU A 1 127 ? 5.801 7.787 2.328 1.00 98.25 127 LEU A CA 1
ATOM 973 C C . LEU A 1 127 ? 4.379 7.649 2.875 1.00 98.25 127 LEU A C 1
ATOM 975 O O . LEU A 1 127 ? 4.182 6.974 3.884 1.00 98.25 127 LEU A O 1
ATOM 979 N N . LYS A 1 128 ? 3.378 8.234 2.207 1.00 98.75 128 LYS A N 1
ATOM 980 C CA . LYS A 1 128 ? 1.963 8.039 2.558 1.00 98.75 128 LYS A CA 1
ATOM 981 C C . LYS A 1 128 ? 1.588 6.555 2.533 1.00 98.75 128 LYS A C 1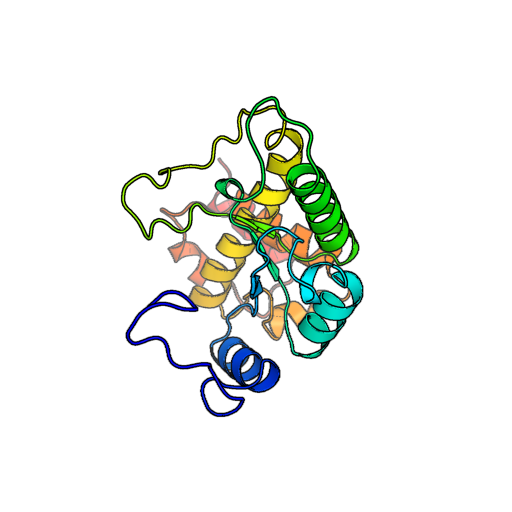
ATOM 983 O O . LYS A 1 128 ? 0.996 6.069 3.496 1.00 98.75 128 LYS A O 1
ATOM 988 N N . GLY A 1 129 ? 1.979 5.819 1.491 1.00 98.69 129 GLY A N 1
ATOM 989 C CA . GLY A 1 129 ? 1.773 4.370 1.410 1.00 98.69 129 GLY A CA 1
ATOM 990 C C . GLY A 1 129 ? 2.439 3.600 2.555 1.00 98.69 129 GLY A C 1
ATOM 991 O O . GLY A 1 129 ? 1.795 2.758 3.185 1.00 98.69 129 GLY A O 1
ATOM 992 N N . ALA A 1 130 ? 3.682 3.948 2.898 1.00 98.25 130 ALA A N 1
ATOM 993 C CA . ALA A 1 130 ? 4.408 3.356 4.021 1.00 98.25 130 ALA A CA 1
ATOM 994 C C . ALA A 1 130 ? 3.721 3.618 5.374 1.00 98.25 130 ALA A C 1
ATOM 996 O O . ALA A 1 130 ? 3.540 2.686 6.162 1.00 98.25 130 ALA A O 1
ATOM 997 N N . TYR A 1 131 ? 3.269 4.851 5.632 1.00 98.69 131 TYR A N 1
ATOM 998 C CA . TYR A 1 131 ? 2.520 5.180 6.850 1.00 98.69 131 TYR A CA 1
ATOM 999 C C . TYR A 1 131 ? 1.204 4.405 6.939 1.00 98.69 131 TYR A C 1
ATOM 1001 O O . TYR A 1 131 ? 0.881 3.886 8.007 1.00 98.69 131 TYR A O 1
ATOM 1009 N N . ILE A 1 132 ? 0.474 4.266 5.829 1.00 98.81 132 ILE A N 1
ATOM 1010 C CA . ILE A 1 132 ? -0.772 3.489 5.788 1.00 98.81 132 ILE A CA 1
ATOM 1011 C C . ILE A 1 132 ? -0.504 2.005 6.067 1.00 98.81 132 ILE A C 1
ATOM 1013 O O . ILE A 1 132 ? -1.213 1.404 6.877 1.00 98.81 132 ILE A O 1
ATOM 1017 N N . ALA A 1 133 ? 0.522 1.411 5.450 1.00 98.44 133 ALA A N 1
ATOM 1018 C CA . ALA A 1 133 ? 0.893 0.013 5.680 1.00 98.44 133 ALA A CA 1
ATOM 1019 C C . ALA A 1 133 ? 1.311 -0.237 7.141 1.00 98.44 133 ALA A C 1
ATOM 1021 O O . ALA A 1 133 ? 0.903 -1.225 7.765 1.00 98.44 133 ALA A O 1
ATOM 1022 N N . TYR A 1 134 ? 2.071 0.692 7.721 1.00 98.19 134 TYR A N 1
ATOM 1023 C CA . TYR A 1 134 ? 2.456 0.642 9.125 1.00 98.19 134 TYR A CA 1
ATOM 1024 C C . TYR A 1 134 ? 1.243 0.757 10.061 1.00 98.19 134 TYR A C 1
ATOM 1026 O O . TYR A 1 134 ? 1.052 -0.094 10.933 1.00 98.19 134 TYR A O 1
ATOM 1034 N N . ALA A 1 135 ? 0.373 1.745 9.835 1.00 98.38 135 ALA A N 1
ATOM 1035 C CA . ALA A 1 135 ? -0.851 1.944 10.606 1.00 98.38 135 ALA A CA 1
ATOM 1036 C C . ALA A 1 135 ? -1.803 0.746 10.515 1.00 98.38 135 ALA A C 1
ATOM 1038 O O . ALA A 1 135 ? -2.347 0.313 11.531 1.00 98.38 135 ALA A O 1
ATOM 1039 N N . HIS A 1 136 ? -1.971 0.170 9.319 1.00 98.50 136 HIS A N 1
ATOM 1040 C CA . HIS A 1 136 ? -2.700 -1.082 9.130 1.00 98.50 136 HIS A CA 1
ATOM 1041 C C . HIS A 1 136 ? -2.143 -2.171 10.046 1.00 98.50 136 HIS A C 1
ATOM 1043 O O . HIS A 1 136 ? -2.897 -2.763 10.814 1.00 98.50 136 HIS A O 1
ATOM 1049 N N . THR A 1 137 ? -0.830 -2.399 9.986 1.00 97.56 137 THR A N 1
ATOM 1050 C CA . THR A 1 137 ? -0.161 -3.485 10.708 1.00 97.56 137 THR A CA 1
ATOM 1051 C C . THR A 1 137 ? -0.396 -3.381 12.211 1.00 97.56 137 THR A C 1
ATOM 1053 O O . THR A 1 137 ? -0.810 -4.349 12.850 1.00 97.56 137 THR A O 1
ATOM 1056 N N . ILE A 1 138 ? -0.174 -2.200 12.788 1.00 97.12 138 ILE A N 1
ATOM 1057 C CA . ILE A 1 138 ? -0.286 -2.008 14.236 1.00 97.12 138 ILE A CA 1
ATOM 1058 C C . ILE A 1 138 ? -1.751 -1.998 14.701 1.00 97.12 138 ILE A C 1
ATOM 1060 O O . ILE A 1 138 ? -2.080 -2.662 15.684 1.00 97.12 138 ILE A O 1
ATOM 1064 N N . LEU A 1 139 ? -2.667 -1.341 13.982 1.00 97.62 139 LEU A N 1
ATOM 1065 C CA . LEU A 1 139 ? -4.082 -1.317 14.366 1.00 97.62 139 LEU A CA 1
ATOM 1066 C C . LEU A 1 139 ? -4.757 -2.680 14.190 1.00 97.62 139 LEU A C 1
ATOM 1068 O O . LEU A 1 139 ? -5.575 -3.068 15.028 1.00 97.62 139 LEU A O 1
ATOM 1072 N N . GLN A 1 140 ? -4.403 -3.428 13.141 1.00 97.44 140 GLN A N 1
ATOM 1073 C CA . GLN A 1 140 ? -4.895 -4.790 12.951 1.00 97.44 140 GLN A CA 1
ATOM 1074 C C . GLN A 1 140 ? -4.396 -5.697 14.074 1.00 97.44 140 GLN A C 1
ATOM 1076 O O . GLN A 1 140 ? -5.198 -6.381 14.707 1.00 97.44 140 GLN A O 1
ATOM 1081 N N . ARG A 1 141 ? -3.093 -5.654 14.374 1.00 95.44 141 ARG A N 1
ATOM 1082 C CA . ARG A 1 141 ? -2.467 -6.503 15.394 1.00 95.44 141 ARG A CA 1
ATOM 1083 C C . ARG A 1 141 ? -3.029 -6.281 16.794 1.00 95.44 141 ARG A C 1
ATOM 1085 O O . ARG A 1 141 ? -3.221 -7.250 17.522 1.00 95.44 141 ARG A O 1
ATOM 1092 N N . TYR A 1 142 ? -3.221 -5.026 17.198 1.00 95.06 142 TYR A N 1
ATOM 1093 C CA . TYR A 1 142 ? -3.589 -4.711 18.581 1.00 95.06 142 TYR A CA 1
ATOM 1094 C C . TYR A 1 142 ? -5.094 -4.586 18.803 1.00 95.06 142 TYR A C 1
ATOM 1096 O O . TYR A 1 142 ? -5.543 -4.814 19.921 1.00 95.06 142 TYR A O 1
ATOM 1104 N N . CYS A 1 143 ? -5.860 -4.216 17.773 1.00 94.25 143 CYS A N 1
ATOM 1105 C CA . CYS A 1 143 ? -7.264 -3.831 17.939 1.00 94.25 143 CYS A CA 1
ATOM 1106 C C . CYS A 1 143 ? -8.202 -4.409 16.872 1.00 94.25 143 CYS A C 1
ATOM 1108 O O . CYS A 1 143 ? -9.399 -4.131 16.914 1.00 94.25 143 CYS A O 1
ATOM 1110 N N . GLY A 1 144 ? -7.697 -5.153 15.881 1.00 96.12 144 GLY A N 1
ATOM 1111 C CA . GLY A 1 144 ? -8.500 -5.604 14.739 1.00 96.12 144 GLY A CA 1
ATOM 1112 C C . GLY A 1 144 ? -9.058 -4.457 13.885 1.00 96.12 144 GLY A C 1
ATOM 1113 O O . GLY A 1 144 ? -10.069 -4.634 13.215 1.00 96.12 144 GLY A O 1
ATOM 1114 N N . MET A 1 145 ? -8.430 -3.274 13.931 1.00 98.06 145 MET A N 1
ATOM 1115 C CA . MET A 1 145 ? -8.863 -2.061 13.219 1.00 98.06 145 MET A CA 1
ATOM 1116 C C . MET A 1 145 ? -7.997 -1.780 11.982 1.00 98.06 145 MET A C 1
ATOM 1118 O O . MET A 1 145 ? -7.706 -0.631 11.650 1.00 98.06 145 MET A O 1
ATOM 1122 N N . GLY A 1 146 ? -7.532 -2.825 11.296 1.00 98.25 146 GLY A N 1
ATOM 1123 C CA . GLY A 1 146 ? -6.737 -2.690 10.078 1.00 98.25 146 GLY A CA 1
ATOM 1124 C C . GLY A 1 146 ? -7.502 -2.027 8.931 1.00 98.25 146 GLY A C 1
ATOM 1125 O O . GLY A 1 146 ? -8.727 -1.941 8.935 1.00 98.25 146 GLY A O 1
ATOM 1126 N N . TYR A 1 147 ? -6.762 -1.588 7.915 1.00 98.69 147 TYR A N 1
ATOM 1127 C CA . TYR A 1 147 ? -7.238 -0.832 6.743 1.00 98.69 147 TYR A CA 1
ATOM 1128 C C . TYR A 1 147 ? -8.486 -1.372 6.004 1.00 98.69 147 TYR A C 1
ATOM 1130 O O . TYR A 1 147 ? -9.199 -0.601 5.351 1.00 98.69 147 TYR A O 1
ATOM 1138 N N . LEU A 1 148 ? -8.757 -2.680 6.092 1.00 98.12 148 LEU A N 1
ATOM 1139 C CA . LEU A 1 148 ? -9.921 -3.354 5.488 1.00 98.12 148 LEU A CA 1
ATOM 1140 C C . LEU A 1 148 ? -10.857 -4.006 6.521 1.00 98.12 148 LEU A C 1
ATOM 1142 O O . LEU A 1 148 ? -11.759 -4.756 6.151 1.00 98.12 148 LEU A O 1
ATOM 1146 N N . SER A 1 149 ? -10.650 -3.724 7.807 1.00 98.12 149 SER A N 1
ATOM 1147 C CA . SER A 1 149 ? -11.475 -4.235 8.904 1.00 98.12 149 SER A CA 1
ATOM 1148 C C . SER A 1 149 ? -12.918 -3.735 8.830 1.00 98.12 149 SER A C 1
ATOM 1150 O O . SER A 1 149 ? -13.219 -2.701 8.227 1.00 98.12 149 SER A O 1
ATOM 1152 N N . ASP A 1 150 ? -13.817 -4.424 9.528 1.00 97.88 150 ASP A N 1
ATOM 1153 C CA . ASP A 1 150 ? -15.211 -3.990 9.650 1.00 97.88 150 ASP A CA 1
ATOM 1154 C C . ASP A 1 150 ? -15.351 -2.688 10.443 1.00 97.88 150 ASP A C 1
ATOM 1156 O O . ASP A 1 150 ? -16.299 -1.930 10.240 1.00 97.88 150 ASP A O 1
ATOM 1160 N N . TRP A 1 151 ? -14.391 -2.374 11.318 1.00 98.31 151 TRP A N 1
ATOM 1161 C CA . TRP A 1 151 ? -14.299 -1.047 11.919 1.00 98.31 151 TRP A CA 1
ATOM 1162 C C . TRP A 1 151 ? -14.059 0.022 10.843 1.00 98.31 151 TRP A C 1
ATOM 1164 O O . TRP A 1 151 ? -14.842 0.963 10.733 1.00 98.31 151 TRP A O 1
ATOM 1174 N N . ALA A 1 152 ? -13.059 -0.165 9.977 1.00 98.31 152 ALA A N 1
ATOM 1175 C CA . ALA A 1 152 ? -12.753 0.792 8.915 1.00 98.31 152 ALA A CA 1
ATOM 1176 C C . ALA A 1 152 ? -13.930 0.974 7.939 1.00 98.31 152 ALA A C 1
ATOM 1178 O O . ALA A 1 152 ? -14.278 2.102 7.598 1.00 98.31 152 ALA A O 1
ATOM 1179 N N . LYS A 1 153 ? -14.589 -0.121 7.535 1.00 97.81 153 LYS A N 1
ATOM 1180 C CA . LYS A 1 153 ? -15.761 -0.075 6.638 1.00 97.81 153 LYS A CA 1
ATOM 1181 C C . LYS A 1 153 ? -16.938 0.704 7.231 1.00 97.81 153 LYS A C 1
ATOM 1183 O O . LYS A 1 153 ? -17.654 1.367 6.492 1.00 97.81 153 LYS A O 1
ATOM 1188 N N . ARG A 1 154 ? -17.149 0.628 8.550 1.00 98.06 154 ARG A N 1
ATOM 1189 C CA . ARG A 1 154 ? -18.232 1.356 9.234 1.00 98.06 154 ARG A CA 1
ATOM 1190 C C . ARG A 1 154 ? -17.957 2.851 9.375 1.00 98.06 154 ARG A C 1
ATOM 1192 O O . ARG A 1 154 ? -18.905 3.624 9.438 1.00 98.06 154 ARG A O 1
ATOM 1199 N N . HIS A 1 155 ? -16.688 3.247 9.457 1.00 98.44 155 HIS A N 1
ATOM 1200 C CA . HIS A 1 155 ? -16.309 4.627 9.760 1.00 98.44 155 HIS A CA 1
ATOM 1201 C C . HIS A 1 155 ? -15.904 5.464 8.546 1.00 98.44 155 HIS A C 1
ATOM 1203 O O . HIS A 1 155 ? -15.919 6.687 8.653 1.00 98.44 155 HIS A O 1
ATOM 1209 N N . PHE A 1 156 ? -15.572 4.848 7.409 1.00 98.38 156 PHE A N 1
ATOM 1210 C CA . PHE A 1 156 ? -15.136 5.576 6.219 1.00 98.38 156 PHE A CA 1
ATOM 1211 C C . PHE A 1 156 ? -15.935 5.171 4.984 1.00 98.38 156 PHE A C 1
ATOM 1213 O O . PHE A 1 156 ? -15.811 4.048 4.495 1.00 98.38 156 PHE A O 1
ATOM 1220 N N . ALA A 1 157 ? -16.702 6.119 4.443 1.00 96.94 157 ALA A N 1
ATOM 1221 C CA . ALA A 1 157 ? -17.350 5.968 3.142 1.00 96.94 157 ALA A CA 1
ATOM 1222 C C . ALA A 1 157 ? -16.371 6.249 1.991 1.00 96.94 157 ALA A C 1
ATOM 1224 O O . ALA A 1 157 ? -16.419 5.586 0.954 1.00 96.94 157 ALA A O 1
ATOM 1225 N N . LEU A 1 158 ? -15.457 7.209 2.176 1.00 97.94 158 LEU A N 1
ATOM 1226 C CA . LEU A 1 158 ? -14.496 7.620 1.157 1.00 97.94 158 LEU A CA 1
ATOM 1227 C C . LEU A 1 158 ? -13.110 7.018 1.415 1.00 97.94 158 LEU A C 1
ATOM 1229 O O . LEU A 1 158 ? -12.561 7.095 2.517 1.00 97.94 158 LEU A O 1
ATOM 1233 N N . LYS A 1 159 ? -12.493 6.461 0.362 1.00 97.81 159 LYS A N 1
ATOM 1234 C CA . LYS A 1 159 ? -11.114 5.939 0.429 1.00 97.81 159 LYS A CA 1
ATOM 1235 C C . LYS A 1 159 ? -10.105 7.028 0.808 1.00 97.81 159 LYS A C 1
ATOM 1237 O O . LYS A 1 159 ? -9.153 6.732 1.519 1.00 97.81 159 LYS A O 1
ATOM 1242 N N . SER A 1 160 ? -10.320 8.267 0.366 1.00 98.12 160 SER A N 1
ATOM 1243 C CA . SER A 1 160 ? -9.456 9.412 0.673 1.00 98.12 160 SER A CA 1
ATOM 1244 C C . SER A 1 160 ? -9.425 9.734 2.170 1.00 98.12 160 SER A C 1
ATOM 1246 O O . SER A 1 160 ? -8.346 9.839 2.746 1.00 98.12 160 SER A O 1
ATOM 1248 N N . GLU A 1 161 ? -10.589 9.803 2.822 1.00 98.62 161 GLU A N 1
ATOM 1249 C CA . GLU A 1 161 ? -10.705 10.027 4.271 1.00 98.62 161 GLU A CA 1
ATOM 1250 C C . GLU A 1 161 ? -10.062 8.884 5.061 1.00 98.62 161 GLU A C 1
ATOM 1252 O O . GLU A 1 161 ? -9.312 9.113 6.013 1.00 98.62 161 GLU A O 1
ATOM 1257 N N . LYS A 1 162 ? -10.293 7.641 4.617 1.00 98.75 162 LYS A N 1
ATOM 1258 C CA . LYS A 1 162 ? -9.639 6.466 5.193 1.00 98.75 162 LYS A CA 1
ATOM 1259 C C . LYS A 1 162 ? -8.118 6.576 5.074 1.00 98.75 162 LYS A C 1
ATOM 1261 O O . LYS A 1 162 ? -7.414 6.411 6.065 1.00 98.75 162 LYS A O 1
ATOM 1266 N N . ASN A 1 163 ? -7.603 6.882 3.885 1.00 98.81 163 ASN A N 1
ATOM 1267 C CA . ASN A 1 163 ? -6.168 7.046 3.648 1.00 98.81 163 ASN A CA 1
ATOM 1268 C C . ASN A 1 163 ? -5.568 8.120 4.551 1.00 98.81 163 ASN A C 1
ATOM 1270 O O . ASN A 1 163 ? -4.538 7.870 5.167 1.00 98.81 163 ASN A O 1
ATOM 1274 N N . GLN A 1 164 ? -6.235 9.267 4.682 1.00 98.75 164 GLN A N 1
ATOM 1275 C CA . GLN A 1 164 ? -5.799 10.347 5.561 1.00 98.75 164 GLN A CA 1
ATOM 1276 C C . GLN A 1 164 ? -5.723 9.893 7.025 1.00 98.75 164 GLN A C 1
ATOM 1278 O O . GLN A 1 164 ? -4.734 10.173 7.701 1.00 98.75 164 GLN A O 1
ATOM 1283 N N . PHE A 1 165 ? -6.727 9.162 7.515 1.00 98.75 165 PHE A N 1
ATOM 1284 C CA . PHE A 1 165 ? -6.709 8.623 8.875 1.00 98.75 165 PHE A CA 1
ATOM 1285 C C . PHE A 1 165 ? -5.531 7.664 9.096 1.00 98.75 165 PHE A C 1
ATOM 1287 O O . PHE A 1 165 ? -4.752 7.857 10.029 1.00 98.75 165 PHE A O 1
ATOM 1294 N N . TYR A 1 166 ? -5.359 6.654 8.236 1.00 98.81 166 TYR A N 1
ATOM 1295 C CA . TYR A 1 166 ? -4.269 5.683 8.397 1.00 98.81 166 TYR A CA 1
ATOM 1296 C C . TYR A 1 166 ? -2.889 6.330 8.210 1.00 98.81 166 TYR A C 1
ATOM 1298 O O . TYR A 1 166 ? -1.955 5.980 8.926 1.00 98.81 166 TYR A O 1
ATOM 1306 N N . GLU A 1 167 ? -2.755 7.317 7.324 1.00 98.75 167 GLU A N 1
ATOM 1307 C CA . GLU A 1 167 ? -1.530 8.108 7.200 1.00 98.75 167 GLU A CA 1
ATOM 1308 C C . GLU A 1 167 ? -1.207 8.847 8.510 1.00 98.75 167 GLU A C 1
ATOM 1310 O O . GLU A 1 167 ? -0.075 8.786 8.990 1.00 98.75 167 GLU A O 1
ATOM 1315 N N . GLN A 1 168 ? -2.191 9.512 9.126 1.00 98.31 168 GLN A N 1
ATOM 1316 C CA . GLN A 1 168 ? -1.996 10.225 10.393 1.00 98.31 168 GLN A CA 1
ATOM 1317 C C . GLN A 1 168 ? -1.637 9.280 11.543 1.00 98.31 168 GLN A C 1
ATOM 1319 O O . GLN A 1 168 ? -0.702 9.561 12.289 1.00 98.31 168 GLN A O 1
ATOM 1324 N N . VAL A 1 169 ? -2.316 8.134 11.658 1.00 97.75 169 VAL A N 1
ATOM 1325 C CA . VAL A 1 169 ? -1.967 7.099 12.645 1.00 97.75 169 VAL A CA 1
ATOM 1326 C C . VAL A 1 169 ? -0.520 6.642 12.459 1.00 97.75 169 VAL A C 1
ATOM 1328 O O . VAL A 1 169 ? 0.222 6.531 13.440 1.00 97.75 169 VAL A O 1
ATOM 1331 N N . GLY A 1 170 ? -0.110 6.404 11.210 1.00 97.31 170 GLY A N 1
ATOM 1332 C CA . GLY A 1 170 ? 1.244 5.975 10.876 1.00 97.31 170 GLY A CA 1
ATOM 1333 C C . GLY A 1 170 ? 2.301 7.019 11.236 1.00 97.31 170 GLY A C 1
ATOM 1334 O O . GLY A 1 170 ? 3.363 6.650 11.726 1.00 97.31 170 GLY A O 1
ATOM 1335 N N . LYS A 1 171 ? 1.997 8.311 11.052 1.00 96.38 171 LYS A N 1
ATOM 1336 C CA . LYS A 1 171 ? 2.878 9.429 11.434 1.00 96.38 171 LYS A CA 1
ATOM 1337 C C . LYS A 1 171 ? 2.987 9.620 12.947 1.00 96.38 171 LYS A C 1
ATOM 1339 O O . LYS A 1 171 ? 4.061 9.946 13.439 1.00 96.38 171 LYS A O 1
ATOM 1344 N N . LEU A 1 172 ? 1.881 9.457 13.675 1.00 95.25 172 LEU A N 1
ATOM 1345 C CA . LEU A 1 172 ? 1.833 9.695 15.122 1.00 95.25 172 LEU A CA 1
ATOM 1346 C C . LEU A 1 172 ? 2.465 8.553 15.923 1.00 95.25 172 LEU A C 1
ATOM 1348 O O . LEU A 1 172 ? 3.088 8.789 16.956 1.00 95.25 172 LEU A O 1
ATOM 1352 N N . THR A 1 173 ? 2.296 7.309 15.477 1.00 93.44 173 THR A N 1
ATOM 1353 C CA . THR A 1 173 ? 2.647 6.150 16.304 1.00 93.44 173 THR A CA 1
ATOM 1354 C C . THR A 1 173 ? 4.134 5.826 16.237 1.00 93.44 173 THR A C 1
ATOM 1356 O O . THR A 1 173 ? 4.678 5.573 15.165 1.00 93.44 173 THR A O 1
ATOM 1359 N N . ARG A 1 174 ? 4.789 5.706 17.394 1.00 89.94 174 ARG A N 1
ATOM 1360 C CA . ARG A 1 174 ? 6.211 5.336 17.462 1.00 89.94 174 ARG A CA 1
ATOM 1361 C C . ARG A 1 174 ? 6.417 3.840 17.730 1.00 89.94 174 ARG A C 1
ATOM 1363 O O . ARG A 1 174 ? 5.737 3.308 18.617 1.00 89.94 174 ARG A O 1
ATOM 1370 N N . PRO A 1 175 ? 7.330 3.151 17.014 1.00 90.19 175 PRO A N 1
ATOM 1371 C CA . PRO A 1 175 ? 7.536 1.712 17.162 1.00 90.19 175 PRO A CA 1
ATOM 1372 C C . PRO A 1 175 ? 7.771 1.225 18.595 1.00 90.19 175 PRO A C 1
ATOM 1374 O O . PRO A 1 175 ? 7.206 0.217 19.015 1.00 90.19 175 PRO A O 1
ATOM 1377 N N . GLU A 1 176 ? 8.534 1.979 19.377 1.00 90.69 176 GLU A N 1
ATOM 1378 C CA . GLU A 1 176 ? 8.905 1.662 20.756 1.00 90.69 176 GLU A CA 1
ATOM 1379 C C . GLU A 1 176 ? 7.725 1.665 21.745 1.00 90.69 176 GLU A C 1
ATOM 1381 O O . GLU A 1 176 ? 7.816 1.081 22.823 1.00 90.69 176 GLU A O 1
ATOM 1386 N N . LYS A 1 177 ? 6.605 2.304 21.388 1.00 88.44 177 LYS A N 1
ATOM 1387 C CA . LYS A 1 177 ? 5.442 2.513 22.265 1.00 88.44 177 LYS A CA 1
ATOM 1388 C C . LYS A 1 177 ? 4.147 1.904 21.700 1.00 88.44 177 LYS A C 1
ATOM 1390 O O . LYS A 1 177 ? 3.066 2.159 22.227 1.00 88.44 177 LYS A O 1
ATOM 1395 N N . GLN A 1 178 ? 4.225 1.050 20.674 1.00 88.69 178 GLN A N 1
ATOM 1396 C CA . GLN A 1 178 ? 3.049 0.435 20.028 1.00 88.69 178 GLN A CA 1
ATOM 1397 C C . GLN A 1 178 ? 2.132 -0.341 20.990 1.00 88.69 178 GLN A C 1
ATOM 1399 O O . GLN A 1 178 ? 0.938 -0.466 20.733 1.00 88.69 178 GLN A O 1
ATOM 1404 N N . ALA A 1 179 ? 2.652 -0.847 22.115 1.00 88.62 179 ALA A N 1
ATOM 1405 C CA . ALA A 1 179 ? 1.852 -1.574 23.102 1.00 88.62 179 ALA A CA 1
ATOM 1406 C C . ALA A 1 179 ? 0.719 -0.731 23.720 1.00 88.62 179 ALA A C 1
ATOM 1408 O O . ALA A 1 179 ? -0.285 -1.306 24.146 1.00 88.62 179 ALA A O 1
ATOM 1409 N N . LEU A 1 180 ? 0.844 0.605 23.721 1.00 91.62 180 LEU A N 1
ATOM 1410 C CA . LEU A 1 180 ? -0.201 1.526 24.188 1.00 91.62 180 LEU A CA 1
ATOM 1411 C C . LEU A 1 180 ? -1.494 1.401 23.371 1.00 91.62 180 LEU A C 1
ATOM 1413 O O . LEU A 1 180 ? -2.579 1.623 23.900 1.00 91.62 180 LEU A O 1
ATOM 1417 N N . LEU A 1 181 ? -1.403 0.944 22.115 1.00 92.75 181 LEU A N 1
ATOM 1418 C CA . LEU A 1 181 ? -2.564 0.740 21.247 1.00 92.75 181 LEU A CA 1
ATOM 1419 C C . LEU A 1 181 ? -3.571 -0.266 21.813 1.00 92.75 181 LEU A C 1
ATOM 1421 O O . LEU A 1 181 ? -4.737 -0.191 21.457 1.00 92.75 181 LEU A O 1
ATOM 1425 N N . ARG A 1 182 ? -3.172 -1.158 22.734 1.00 92.62 182 ARG A N 1
ATOM 1426 C CA . ARG A 1 182 ? -4.107 -2.064 23.434 1.00 92.62 182 ARG A CA 1
ATOM 1427 C C . ARG A 1 182 ? -5.199 -1.327 24.217 1.00 92.62 182 ARG A C 1
ATOM 1429 O O . ARG A 1 182 ? -6.202 -1.943 24.554 1.00 92.62 182 ARG A O 1
ATOM 1436 N N . GLY A 1 183 ? -4.993 -0.047 24.534 1.00 92.00 183 GLY A N 1
ATOM 1437 C CA . GLY A 1 183 ? -5.995 0.802 25.175 1.00 92.00 183 GLY A CA 1
ATOM 1438 C C . GLY A 1 183 ? -7.075 1.330 24.224 1.00 92.00 183 GLY A C 1
ATOM 1439 O O . GLY A 1 183 ? -8.041 1.928 24.688 1.00 92.00 183 GLY A O 1
ATOM 1440 N N . LEU A 1 184 ? -6.935 1.139 22.907 1.00 94.94 184 LEU A N 1
ATOM 1441 C CA . LEU A 1 184 ? -7.953 1.547 21.943 1.00 94.94 184 LEU A CA 1
ATOM 1442 C C . LEU A 1 184 ? -9.098 0.531 21.890 1.00 94.94 184 LEU A C 1
ATOM 1444 O O . LE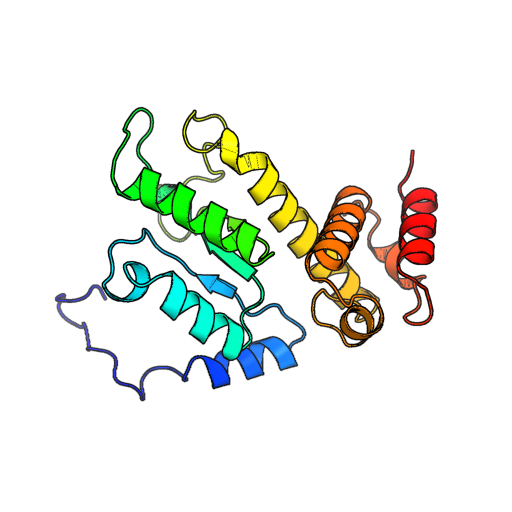U A 1 184 ? -8.899 -0.679 21.980 1.00 94.94 184 LEU A O 1
ATOM 1448 N N . SER A 1 185 ? -10.310 1.042 21.681 1.00 94.00 185 SER A N 1
ATOM 1449 C CA . SER A 1 185 ? -11.524 0.245 21.515 1.00 94.00 185 SER A CA 1
ATOM 1450 C C . SER A 1 185 ? -12.091 0.405 20.107 1.00 94.00 185 SER A C 1
ATOM 1452 O O . SER A 1 185 ? -12.121 1.511 19.570 1.00 94.00 185 SER A O 1
ATOM 1454 N N . GLN A 1 186 ? -12.661 -0.669 19.551 1.00 95.31 186 GLN A N 1
ATOM 1455 C CA . GLN A 1 186 ? -13.434 -0.616 18.301 1.00 95.31 186 GLN A CA 1
ATOM 1456 C C . GLN A 1 186 ? -14.733 0.205 18.417 1.00 95.31 186 GLN A C 1
ATOM 1458 O O . GLN A 1 186 ? -15.426 0.411 17.424 1.00 95.31 186 GLN A O 1
ATOM 1463 N N . THR A 1 187 ? -15.104 0.654 19.618 1.00 96.44 187 THR A N 1
ATOM 1464 C CA . THR A 1 187 ? -16.214 1.598 19.821 1.00 96.44 187 THR A CA 1
ATOM 1465 C C . THR A 1 187 ? -15.794 3.053 19.621 1.00 96.44 187 THR A C 1
ATOM 1467 O O . THR A 1 187 ? -16.654 3.930 19.573 1.00 96.44 187 THR A O 1
ATOM 1470 N N . PHE A 1 188 ? -14.491 3.339 19.539 1.00 97.50 188 PHE A N 1
ATOM 1471 C CA . PHE A 1 188 ? -13.991 4.696 19.353 1.00 97.50 188 PHE A CA 1
ATOM 1472 C C . PHE A 1 188 ? -14.149 5.153 17.906 1.00 97.50 188 PHE A C 1
ATOM 1474 O O . PHE A 1 188 ? -14.004 4.378 16.960 1.00 97.50 188 PHE A O 1
ATOM 1481 N N . THR A 1 189 ? -14.423 6.447 17.747 1.00 98.00 189 THR A N 1
ATOM 1482 C CA . THR A 1 189 ? -14.436 7.095 16.434 1.00 98.00 189 THR A CA 1
ATOM 1483 C C . THR A 1 189 ? -13.005 7.336 15.938 1.00 98.00 189 THR A C 1
ATOM 1485 O O . THR A 1 189 ? -12.085 7.428 16.759 1.00 98.00 189 THR A O 1
ATOM 1488 N N . PRO A 1 190 ? -12.794 7.521 14.620 1.00 98.06 190 PRO A N 1
ATOM 1489 C CA . PRO A 1 190 ? -11.497 7.928 14.083 1.00 98.06 190 PRO A CA 1
ATOM 1490 C C . PRO A 1 190 ? -10.903 9.160 14.782 1.00 98.06 190 PRO A C 1
ATOM 1492 O O . PRO A 1 190 ? -9.726 9.161 15.133 1.00 98.06 190 PRO A O 1
ATOM 1495 N N . ALA A 1 191 ? -11.725 10.180 15.055 1.00 97.88 191 ALA A N 1
ATOM 1496 C CA . ALA A 1 191 ? -11.289 11.397 15.741 1.00 97.88 191 ALA A CA 1
ATOM 1497 C C . ALA A 1 191 ? -10.811 11.111 17.172 1.00 97.88 191 ALA A C 1
ATOM 1499 O O . ALA A 1 191 ? -9.744 11.567 17.575 1.00 97.88 191 ALA A O 1
ATOM 1500 N N . THR A 1 192 ? -11.559 10.291 17.917 1.00 97.56 192 THR A N 1
ATOM 1501 C CA . THR A 1 192 ? -11.177 9.860 19.269 1.00 97.56 192 THR A CA 1
ATOM 1502 C C . THR A 1 192 ? -9.860 9.085 19.261 1.00 97.56 192 THR A C 1
ATOM 1504 O O . THR A 1 192 ? -9.024 9.290 20.138 1.00 97.56 192 THR A O 1
ATOM 1507 N N . ILE A 1 193 ? -9.639 8.209 18.275 1.00 97.31 193 ILE A N 1
ATOM 1508 C CA . ILE A 1 193 ? -8.370 7.478 18.146 1.00 97.31 193 ILE A CA 1
ATOM 1509 C C . ILE A 1 193 ? -7.218 8.457 17.921 1.00 97.31 193 ILE A C 1
ATOM 1511 O O . ILE A 1 193 ? -6.231 8.399 18.647 1.00 97.31 193 ILE A O 1
ATOM 1515 N N . LEU A 1 194 ? -7.347 9.378 16.964 1.00 97.38 194 LEU A N 1
ATOM 1516 C CA . LEU A 1 194 ? -6.298 10.357 16.669 1.00 97.38 194 LEU A CA 1
ATOM 1517 C C . LEU A 1 194 ? -5.977 11.251 17.872 1.00 97.38 194 LEU A C 1
ATOM 1519 O O . LEU A 1 194 ? -4.805 11.542 18.114 1.00 97.38 194 LEU A O 1
ATOM 1523 N N . GLN A 1 195 ? -6.989 11.637 18.654 1.00 96.69 195 GLN A N 1
ATOM 1524 C CA . GLN A 1 195 ? -6.791 12.368 19.904 1.00 96.69 195 GLN A CA 1
ATOM 1525 C C . GLN A 1 195 ? -5.945 11.562 20.903 1.00 96.69 195 GLN A C 1
ATOM 1527 O O . GLN A 1 195 ? -4.910 12.053 21.346 1.00 96.69 195 GLN A O 1
ATOM 1532 N N . ASN A 1 196 ? -6.320 10.310 21.189 1.00 94.88 196 ASN A N 1
ATOM 1533 C CA . ASN A 1 196 ? -5.557 9.443 22.097 1.00 94.88 196 ASN A CA 1
ATOM 1534 C C . ASN A 1 196 ? -4.105 9.261 21.630 1.00 94.88 196 ASN A C 1
ATOM 1536 O O . ASN A 1 196 ? -3.175 9.357 22.424 1.00 94.88 196 ASN A O 1
ATOM 1540 N N . LEU A 1 197 ? -3.887 9.033 20.330 1.00 94.75 197 LEU A N 1
ATOM 1541 C CA . LEU A 1 197 ? -2.533 8.892 19.788 1.00 94.75 197 LEU A CA 1
ATOM 1542 C C . LEU A 1 197 ? -1.716 10.177 19.947 1.00 94.75 197 LEU A C 1
ATOM 1544 O O . LEU A 1 197 ? -0.530 10.119 20.263 1.00 94.75 197 LEU A O 1
ATOM 1548 N N . SER A 1 198 ? -2.346 11.334 19.760 1.00 93.69 198 SER A N 1
ATOM 1549 C CA . SER A 1 198 ? -1.681 12.623 19.946 1.00 93.69 198 SER A CA 1
ATOM 1550 C C . SER A 1 198 ? -1.295 12.841 21.412 1.00 93.69 198 SER A C 1
ATOM 1552 O O . SER A 1 198 ? -0.206 13.328 21.678 1.00 93.69 198 SER A O 1
ATOM 1554 N N . GLU A 1 199 ? -2.129 12.415 22.362 1.00 92.50 199 GLU A N 1
ATOM 1555 C CA . GLU A 1 199 ? -1.832 12.480 23.800 1.00 92.50 199 GLU A CA 1
ATOM 1556 C C . GLU A 1 199 ? -0.739 11.482 24.229 1.00 92.50 199 GLU A C 1
ATOM 1558 O O . GLU A 1 199 ? 0.082 11.788 25.089 1.00 92.50 199 GLU A O 1
ATOM 1563 N N . TRP A 1 200 ? -0.692 10.284 23.637 1.00 91.31 200 TRP A N 1
ATOM 1564 C CA . TRP A 1 200 ? 0.262 9.235 24.029 1.00 91.31 200 TRP A CA 1
ATOM 1565 C C . TRP A 1 200 ? 1.643 9.362 23.374 1.00 91.31 200 TRP A C 1
ATOM 1567 O O . TRP A 1 200 ? 2.652 8.930 23.948 1.00 91.31 200 TRP A O 1
ATOM 1577 N N . PHE A 1 201 ? 1.686 9.886 22.147 1.00 87.06 201 PHE A N 1
ATOM 1578 C CA . PHE A 1 201 ? 2.889 9.938 21.309 1.00 87.06 201 PHE A CA 1
ATOM 1579 C C . PHE A 1 201 ? 3.301 11.358 20.901 1.00 87.06 201 PHE A C 1
ATOM 1581 O O . PHE A 1 201 ? 4.400 11.530 20.355 1.00 87.06 201 PHE A O 1
ATOM 1588 N N . GLY A 1 202 ? 2.455 12.359 21.166 1.00 77.00 202 GLY A N 1
ATOM 1589 C CA . GLY A 1 202 ? 2.842 13.764 21.128 1.00 77.00 202 GLY A CA 1
ATOM 1590 C C . GLY A 1 202 ? 3.967 14.033 22.123 1.00 77.00 202 GLY A C 1
ATOM 1591 O O . GLY A 1 202 ? 4.077 13.356 23.147 1.00 77.00 202 GLY A O 1
ATOM 1592 N N . ASN A 1 203 ? 4.857 14.957 21.762 1.00 58.09 203 ASN A N 1
ATOM 1593 C CA . ASN A 1 203 ? 5.915 15.424 22.659 1.00 58.09 203 ASN A CA 1
ATOM 1594 C C . ASN A 1 203 ? 5.321 16.149 23.866 1.00 58.09 203 ASN A C 1
ATOM 1596 O O . ASN A 1 203 ? 4.429 16.996 23.635 1.00 58.09 203 ASN A O 1
#

pLDDT: mean 94.86, std 5.21, range [58.09, 98.81]

Secondary structure (DSSP, 8-state):
--TTSTT-----TTTS--HHHHHHHHHHTT---EEEE--S-SHHHHTHHHHHHHHHHTT--EEEE-GGGS-BTTB--HHHHHHHHHHHHHHHTT--EEE-----STT--SS--TTSTTTTTTHHHHHHHHHHHHHHHHHHHHHS--TTSHHHHHH-SSHHHHHHHHHHHHHH--GGGGGGGGG--TTS-HHHHHHHHHHHH--

Foldseek 3Di:
DDVPDDPDDDDDCVNDDDLLVVLVVCVVVVHAAEAEDAQLPDPLSVVVVVNVVVNVVSRHQAYEYAVVRQDDFPDDDSSLVSVVVVLVVCVVVLHQYEYDQPPPDPPGDPGPPCVGPSNVVCVVSNLLSVQLNQLQVLCCVQEVCHLSGPLNVVQDPDSNVSSVLSSLSSVLDDPVPSNCSNPDYSVDHSVRVSVVSCVRRPD